Protein AF-A0A7J6QVK4-F1 (afdb_monomer_lite)

Secondary structure (DSSP, 8-state):
--STTHHHHHHHSSTT-HHHHHHHHHHHHHHHSS-HHHHIIIIITS-BGGGS-BBPHHHHHHHHHHH-TTT----HHHHHHHHHHHHTTTSHHHHHHHHHHH-TT-SSEE-HHHHHHHHHHHHHHHHTSTTTS-TT-SPPHHHHHHHHHHHHT---STT-TT--EEHHHHHHSHHHHHHHHHHHHBHHHHHHHHTHHHHHHHHHHHHHHHHHHHHHHHHHHHHHHTT--TTS--

Foldseek 3Di:
DDPVPVVVVVLCPDCPNPVNVVLLVVLLVLQAPAALVVCCVVVVQQSCRSVQTGWQSLLLQLLLCLVPVDRNGDDSVSSVVLVVLLVVQLALVSLVSSLCSLVSVVPQWHALVSQLVLLVSLQVRQQPDPPLDDPVGDDDSVVLSVVLCVLLVQDCDPVCVRSIGGSVSCSVSRNSSSLSCQLSTGPNSVSCVVCVVVVVVVVVVVVVVVVVVVVVVVVVVVCVVVPDDPPPPD

Organism: Perkinsus olseni (NCBI:txid32597)

Radius of gyration: 23.8 Å; chains: 1; bounding box: 61×60×69 Å

pLDDT: mean 79.68, std 15.77, range [30.42, 96.0]

InterPro domains:
  IPR011992 EF-hand domain pair [SSF47473] (73-151)
  IPR039865 Serine/threonine-protein phosphatase 2A regulatory subunit B'' subunit gamma [PTHR12085] (12-198)

Sequence (234 aa):
MSLRRVYVEDMTNNLFSRFRSISYYDSFFVFGTAPVDTVVANGQASLNIFNRGYMNPLFTSRLVKRYNPVQRIMDYRTFLDFCIAWENRDTPQGAKYFWRILDWRGRGWIDRDDLSELAEAILNVVDSMPGICGPNGPPPVETLVSEIYDLLVVADDESNPEGRIALPHVLKHTRAFGTVVGFLANTDAFIEYEAREEIVHEKFSAKQEKEKKDKQYQQKLAFIEVGISPRDRF

Structure (mmCIF, N/CA/C/O backbone):
data_AF-A0A7J6QVK4-F1
#
_entry.id   AF-A0A7J6QVK4-F1
#
loop_
_atom_site.group_PDB
_atom_site.id
_atom_site.type_symbol
_atom_site.label_atom_id
_atom_site.label_alt_id
_atom_site.label_comp_id
_atom_site.label_asym_id
_atom_site.label_entity_id
_atom_site.label_seq_id
_atom_site.pdbx_PDB_ins_code
_atom_site.Cartn_x
_atom_site.Cartn_y
_atom_site.Cartn_z
_atom_site.occupancy
_atom_site.B_iso_or_equiv
_atom_site.auth_seq_id
_atom_site.auth_comp_id
_atom_site.auth_asym_id
_atom_site.auth_atom_id
_atom_site.pdbx_PDB_model_num
ATOM 1 N N . MET A 1 1 ? -25.797 31.298 3.162 1.00 39.38 1 MET A N 1
ATOM 2 C CA . MET A 1 1 ? -24.376 31.157 2.763 1.00 39.38 1 MET A CA 1
ATOM 3 C C . MET A 1 1 ? -24.042 29.675 2.649 1.00 39.38 1 MET A C 1
ATOM 5 O O . MET A 1 1 ? -24.493 28.920 3.492 1.00 39.38 1 MET A O 1
ATOM 9 N N . SER A 1 2 ? -23.214 29.302 1.667 1.00 43.81 2 SER A N 1
ATOM 10 C CA . SER A 1 2 ? -22.461 28.032 1.612 1.00 43.81 2 SER A CA 1
ATOM 11 C C . SER A 1 2 ? -23.070 26.807 0.904 1.00 43.81 2 SER A C 1
ATOM 13 O O . SER A 1 2 ? -23.036 25.705 1.431 1.00 43.81 2 SER A O 1
ATOM 15 N N . LEU A 1 3 ? -23.490 26.963 -0.356 1.00 30.92 3 LEU A N 1
ATOM 16 C CA . LEU A 1 3 ? -23.370 25.874 -1.351 1.00 30.92 3 LEU A CA 1
ATOM 17 C C . LEU A 1 3 ? -22.122 26.037 -2.239 1.00 30.92 3 LEU A C 1
ATOM 19 O O . LEU A 1 3 ? -21.659 25.089 -2.855 1.00 30.92 3 LEU A O 1
ATOM 23 N N . ARG A 1 4 ? -21.522 27.236 -2.262 1.00 30.42 4 ARG A N 1
ATOM 24 C CA . ARG A 1 4 ? -20.362 27.564 -3.107 1.00 30.42 4 ARG A CA 1
ATOM 25 C C . ARG A 1 4 ? -19.006 27.159 -2.516 1.00 30.42 4 ARG A C 1
ATOM 27 O O . ARG A 1 4 ? -18.013 27.235 -3.220 1.00 30.42 4 ARG A O 1
ATOM 34 N N . ARG A 1 5 ? -18.954 26.774 -1.235 1.00 32.19 5 ARG A N 1
ATOM 35 C CA . ARG A 1 5 ? -17.703 26.409 -0.544 1.00 32.19 5 ARG A CA 1
ATOM 36 C C . ARG A 1 5 ? -17.334 24.934 -0.727 1.00 32.19 5 ARG A C 1
ATOM 38 O O . ARG A 1 5 ? -16.158 24.633 -0.811 1.00 32.19 5 ARG A O 1
ATOM 45 N N . VAL A 1 6 ? -18.333 24.062 -0.882 1.00 34.59 6 VAL A N 1
ATOM 46 C CA . VAL A 1 6 ? -18.137 22.608 -1.026 1.00 34.59 6 VAL A CA 1
ATOM 47 C C . VAL A 1 6 ? -17.556 22.244 -2.402 1.00 34.59 6 VAL A C 1
ATOM 49 O O . VAL A 1 6 ? -16.701 21.380 -2.494 1.00 34.59 6 VAL A O 1
ATOM 52 N N . TYR A 1 7 ? -17.916 22.968 -3.468 1.00 32.56 7 TYR A N 1
ATOM 53 C CA . TYR A 1 7 ? -17.416 22.678 -4.823 1.00 32.56 7 TYR A CA 1
ATOM 54 C C . TYR A 1 7 ? -15.969 23.123 -5.097 1.00 32.56 7 TYR A C 1
ATOM 56 O O . TYR A 1 7 ? -15.372 22.675 -6.072 1.00 32.56 7 TYR A O 1
ATOM 64 N N . VAL A 1 8 ? -15.403 24.033 -4.298 1.00 39.50 8 VAL A N 1
ATOM 65 C CA . VAL A 1 8 ? -14.066 24.589 -4.582 1.00 39.50 8 VAL A CA 1
ATOM 66 C C . VAL A 1 8 ? -12.953 23.678 -4.055 1.00 39.50 8 VAL A C 1
ATOM 68 O O . VAL A 1 8 ? -11.939 23.539 -4.733 1.00 39.50 8 VAL A O 1
ATOM 71 N N . GLU A 1 9 ? -13.154 23.001 -2.919 1.00 42.94 9 GLU A N 1
ATOM 72 C CA . GLU A 1 9 ? -12.182 22.031 -2.381 1.00 42.94 9 GLU A CA 1
ATOM 73 C C . GLU A 1 9 ? -12.045 20.787 -3.279 1.00 42.94 9 GLU A C 1
ATOM 75 O O . GLU A 1 9 ? -10.925 20.329 -3.528 1.00 42.94 9 GLU A O 1
ATOM 80 N N . ASP A 1 10 ? -13.149 20.308 -3.864 1.00 45.75 10 ASP A N 1
ATOM 81 C CA . ASP A 1 10 ? -13.152 19.156 -4.780 1.00 45.75 10 ASP A CA 1
ATOM 82 C C . ASP A 1 10 ? -12.443 19.440 -6.116 1.00 45.75 10 ASP A C 1
ATOM 84 O O . ASP A 1 10 ? -11.794 18.557 -6.678 1.00 45.75 10 ASP A O 1
ATOM 88 N N . MET A 1 11 ? -12.488 20.681 -6.623 1.00 41.56 11 MET A N 1
ATOM 89 C CA . MET A 1 11 ? -11.785 21.046 -7.864 1.00 41.56 11 MET A CA 1
ATOM 90 C C . MET A 1 11 ? -10.276 21.234 -7.685 1.00 41.56 11 MET A C 1
ATOM 92 O O . MET A 1 11 ? -9.546 21.223 -8.672 1.00 41.56 11 MET A O 1
ATOM 96 N N . THR A 1 12 ? -9.798 21.402 -6.451 1.00 47.47 12 THR A N 1
ATOM 97 C CA . THR A 1 12 ? -8.360 21.468 -6.146 1.00 47.47 12 THR A CA 1
ATOM 98 C C . THR A 1 12 ? -7.748 20.107 -5.817 1.00 47.47 12 THR A C 1
ATOM 100 O O . THR A 1 12 ? -6.533 19.952 -5.946 1.00 47.47 12 THR A O 1
ATOM 103 N N . ASN A 1 13 ? -8.577 19.130 -5.433 1.00 53.31 13 ASN A N 1
ATOM 104 C CA . ASN A 1 13 ? -8.156 17.804 -4.973 1.00 53.31 13 ASN A CA 1
ATOM 105 C C . ASN A 1 13 ? -8.228 16.699 -6.032 1.00 53.31 13 ASN A C 1
ATOM 107 O O . ASN A 1 13 ? -7.878 15.562 -5.730 1.00 53.31 13 ASN A O 1
ATOM 111 N N . ASN A 1 14 ? -8.635 17.018 -7.259 1.00 58.19 14 ASN A N 1
ATOM 112 C CA . ASN A 1 14 ? -8.640 16.065 -8.361 1.00 58.19 14 ASN A CA 1
ATOM 113 C C . ASN A 1 14 ? -7.298 16.059 -9.121 1.00 58.19 14 ASN A C 1
ATOM 115 O O . ASN A 1 14 ? -6.596 17.071 -9.195 1.00 58.19 14 ASN A O 1
ATOM 119 N N . LEU A 1 15 ? -6.955 14.912 -9.714 1.00 54.59 15 LEU A N 1
ATOM 120 C CA . LEU A 1 15 ? -5.755 14.691 -10.536 1.00 54.59 15 LEU A CA 1
ATOM 121 C C . LEU A 1 15 ? -5.505 15.788 -11.592 1.00 54.59 15 LEU A C 1
ATOM 123 O O . LEU A 1 15 ? -4.364 16.103 -11.922 1.00 54.59 15 LEU A O 1
ATOM 127 N N . PHE A 1 16 ? -6.583 16.379 -12.114 1.00 56.97 16 PHE A N 1
ATOM 128 C CA . PHE A 1 16 ? -6.566 17.368 -13.195 1.00 56.97 16 PHE A CA 1
ATOM 129 C C . PHE A 1 16 ? -6.500 18.825 -12.714 1.00 56.97 16 PHE A C 1
ATOM 131 O O . PHE A 1 16 ? -6.491 19.747 -13.534 1.00 56.97 16 PHE A O 1
ATOM 138 N N . SER A 1 17 ? -6.438 19.057 -11.402 1.00 65.81 17 SER A N 1
ATOM 139 C CA . SER A 1 17 ? -6.183 20.381 -10.846 1.00 65.81 17 SER A CA 1
ATOM 140 C C . SER A 1 17 ? -4.796 20.855 -11.274 1.00 65.81 17 SER A C 1
ATOM 142 O O . SER A 1 17 ? -3.795 20.157 -11.108 1.00 65.81 17 SER A O 1
ATOM 144 N N . ARG A 1 18 ? -4.727 22.084 -11.794 1.00 54.38 18 ARG A N 1
ATOM 145 C CA . ARG A 1 18 ? -3.510 22.700 -12.353 1.00 54.38 18 ARG A CA 1
ATOM 146 C C . ARG A 1 18 ? -2.323 22.708 -11.378 1.00 54.38 18 ARG A C 1
ATOM 148 O O . ARG A 1 18 ? -1.176 22.649 -11.805 1.00 54.38 18 ARG A O 1
ATOM 155 N N . PHE A 1 19 ? -2.602 22.789 -10.077 1.00 57.94 19 PHE A N 1
ATOM 156 C CA . PHE A 1 19 ? -1.582 22.732 -9.027 1.00 57.94 19 PHE A CA 1
ATOM 157 C C . PHE A 1 19 ? -1.056 21.313 -8.813 1.00 57.94 19 PHE A C 1
ATOM 159 O O . PHE A 1 19 ? 0.146 21.110 -8.680 1.00 57.94 19 PHE A O 1
ATOM 166 N N . ARG A 1 20 ? -1.951 20.326 -8.851 1.00 62.31 20 ARG A N 1
ATOM 167 C CA . ARG A 1 20 ? -1.613 18.916 -8.681 1.00 62.31 20 ARG A CA 1
ATOM 168 C C . ARG A 1 20 ? -0.815 18.396 -9.877 1.00 62.31 20 ARG A C 1
ATOM 170 O O . ARG A 1 20 ? 0.209 17.755 -9.672 1.00 62.31 20 ARG A O 1
ATOM 177 N N . SER A 1 21 ? -1.196 18.755 -11.111 1.00 64.56 21 SER A N 1
ATOM 178 C CA . SER A 1 21 ? -0.489 18.344 -12.341 1.00 64.56 21 SER A CA 1
ATOM 179 C C . SER A 1 21 ? 0.997 18.719 -12.362 1.00 64.56 21 SER A C 1
ATOM 181 O O . SER A 1 21 ? 1.797 17.968 -12.913 1.00 64.56 21 SER A O 1
ATOM 183 N N . ILE A 1 22 ? 1.371 19.850 -11.750 1.00 66.00 22 ILE A N 1
ATOM 184 C CA . ILE A 1 22 ? 2.776 20.270 -11.628 1.00 66.00 22 ILE A CA 1
ATOM 185 C C . ILE A 1 22 ? 3.507 19.370 -10.625 1.00 66.00 22 ILE A C 1
ATOM 187 O O . ILE A 1 22 ? 4.546 18.814 -10.962 1.00 66.00 22 ILE A O 1
ATOM 191 N N . SER A 1 23 ? 2.922 19.121 -9.448 1.00 66.50 23 SER A N 1
ATOM 192 C CA . SER A 1 23 ? 3.501 18.204 -8.454 1.00 66.50 23 SER A CA 1
ATOM 193 C C . SER A 1 23 ? 3.662 16.773 -8.985 1.00 66.50 23 SER A C 1
ATOM 195 O O . SER A 1 23 ? 4.673 16.132 -8.715 1.00 66.50 23 SER A O 1
ATOM 197 N N . TYR A 1 24 ? 2.706 16.281 -9.782 1.00 67.62 24 TYR A N 1
ATOM 198 C CA . TYR A 1 24 ? 2.816 14.990 -10.475 1.00 67.62 24 TYR A CA 1
ATOM 199 C C . TYR A 1 24 ? 4.018 14.958 -11.426 1.00 67.62 24 TYR A C 1
ATOM 201 O O . TYR A 1 24 ? 4.745 13.967 -11.475 1.00 67.62 24 TYR A O 1
ATOM 209 N N . TYR A 1 25 ? 4.236 16.035 -12.181 1.00 68.62 25 TYR A N 1
ATOM 210 C CA . TYR A 1 25 ? 5.336 16.121 -13.136 1.00 68.62 25 TYR A CA 1
ATOM 211 C C . TYR A 1 25 ? 6.708 16.191 -12.446 1.00 68.62 25 TYR A C 1
ATOM 213 O O . TYR A 1 25 ? 7.638 15.505 -12.870 1.00 68.62 25 TYR A O 1
ATOM 221 N N . ASP A 1 26 ? 6.815 16.936 -11.342 1.00 69.12 26 ASP A N 1
ATOM 222 C CA . ASP A 1 26 ? 8.042 17.002 -10.539 1.00 69.12 26 ASP A CA 1
ATOM 223 C C . ASP A 1 26 ? 8.384 15.636 -9.923 1.00 69.12 26 ASP A C 1
ATOM 225 O O . ASP A 1 26 ? 9.529 15.186 -10.003 1.00 69.12 26 ASP A O 1
ATOM 229 N N . SER A 1 27 ? 7.386 14.920 -9.384 1.00 68.81 27 SER A N 1
ATOM 230 C CA . SER A 1 27 ? 7.576 13.550 -8.890 1.00 68.81 27 SER A CA 1
ATOM 231 C C . SER A 1 27 ? 8.006 12.590 -10.007 1.00 68.81 27 SER A C 1
ATOM 233 O O . SER A 1 27 ? 8.882 11.756 -9.784 1.00 68.81 27 SER A O 1
ATOM 235 N N . PHE A 1 28 ? 7.442 12.712 -11.216 1.00 69.50 28 PHE A N 1
ATOM 236 C CA . PHE A 1 28 ? 7.793 11.855 -12.353 1.00 69.50 28 PHE A CA 1
ATOM 237 C C . PHE A 1 28 ? 9.271 11.959 -12.751 1.00 69.50 28 PHE A C 1
ATOM 239 O O . PHE A 1 28 ? 9.877 10.943 -13.091 1.00 69.50 28 PHE A O 1
ATOM 246 N N . PHE A 1 29 ? 9.872 13.151 -12.696 1.00 66.50 29 PHE A N 1
ATOM 247 C CA . PHE A 1 29 ? 11.260 13.342 -13.130 1.00 66.50 29 PHE A CA 1
ATOM 248 C C . PHE A 1 29 ? 12.253 12.467 -12.345 1.00 66.50 29 PHE A C 1
ATOM 250 O O . PHE A 1 29 ? 13.259 12.017 -12.897 1.00 66.50 29 PHE A O 1
ATOM 257 N N . VAL A 1 30 ? 11.938 12.141 -11.089 1.00 66.25 30 VAL A N 1
ATOM 258 C CA . VAL A 1 30 ? 12.749 11.226 -10.273 1.00 66.25 30 VAL A CA 1
ATOM 259 C C . VAL A 1 30 ? 12.650 9.777 -10.776 1.00 66.25 30 VAL A C 1
ATOM 261 O O . VAL A 1 30 ? 13.643 9.056 -10.779 1.00 66.25 30 VAL A O 1
ATOM 264 N N . PHE A 1 31 ? 11.483 9.353 -11.272 1.00 63.94 31 PHE A N 1
ATOM 265 C CA . PHE A 1 31 ? 11.257 7.992 -11.781 1.00 63.94 31 PHE A CA 1
ATOM 266 C C . PHE A 1 31 ? 11.641 7.778 -13.247 1.00 63.94 31 PHE A C 1
ATOM 268 O O . PHE A 1 31 ? 11.891 6.643 -13.655 1.00 63.94 31 PHE A O 1
ATOM 275 N N . GLY A 1 32 ? 11.617 8.843 -14.049 1.00 64.38 32 GLY A N 1
ATOM 276 C CA . GLY A 1 32 ? 11.812 8.782 -15.498 1.00 64.38 32 GLY A CA 1
ATOM 277 C C . GLY A 1 32 ? 13.269 8.884 -15.954 1.00 64.38 32 GLY A C 1
ATOM 278 O O . GLY A 1 32 ? 13.540 8.723 -17.142 1.00 64.38 32 GLY A O 1
ATOM 279 N N . THR A 1 33 ? 14.207 9.172 -15.046 1.00 71.12 33 THR A N 1
ATOM 280 C CA . THR A 1 33 ? 15.600 9.520 -15.394 1.00 71.12 33 THR A CA 1
ATOM 281 C C . THR A 1 33 ? 16.626 8.436 -15.068 1.00 71.12 33 THR A C 1
ATOM 283 O O . THR A 1 33 ? 17.712 8.444 -15.647 1.00 71.12 33 THR A O 1
ATOM 286 N N . ALA A 1 34 ? 16.297 7.481 -14.194 1.00 71.94 34 ALA A N 1
ATOM 287 C CA . ALA A 1 34 ? 17.182 6.382 -13.820 1.00 71.94 34 ALA A CA 1
ATOM 288 C C . ALA A 1 34 ? 16.395 5.097 -13.507 1.00 71.94 34 ALA A C 1
ATOM 290 O O . ALA A 1 34 ? 15.221 5.174 -13.135 1.00 71.94 34 ALA A O 1
ATOM 291 N N . PRO A 1 35 ? 17.019 3.909 -13.634 1.00 79.06 35 PRO A N 1
ATOM 292 C CA . PRO A 1 35 ? 16.405 2.659 -13.204 1.00 79.06 35 PRO A CA 1
ATOM 293 C C . PRO A 1 35 ? 15.985 2.717 -11.732 1.00 79.06 35 PRO A C 1
ATOM 295 O O . PRO A 1 35 ? 16.755 3.168 -10.884 1.00 79.06 35 PRO A O 1
ATOM 298 N N . VAL A 1 36 ? 14.792 2.211 -11.421 1.00 75.50 36 VAL A N 1
ATOM 299 C CA . VAL A 1 36 ? 14.188 2.256 -10.082 1.00 75.50 36 VAL A CA 1
ATOM 300 C C . VAL A 1 36 ? 15.100 1.666 -9.013 1.00 75.50 36 VAL A C 1
ATOM 302 O O . VAL A 1 36 ? 15.178 2.208 -7.922 1.00 75.50 36 VAL A O 1
ATOM 305 N N . ASP A 1 37 ? 15.843 0.604 -9.328 1.00 75.62 37 ASP A N 1
ATOM 306 C CA . ASP A 1 37 ? 16.736 -0.037 -8.361 1.00 75.62 37 ASP A CA 1
ATOM 307 C C . ASP A 1 37 ? 17.928 0.866 -8.025 1.00 75.62 37 ASP A C 1
ATOM 309 O O . ASP A 1 37 ? 18.392 0.871 -6.891 1.00 75.62 37 ASP A O 1
ATOM 313 N N . THR A 1 38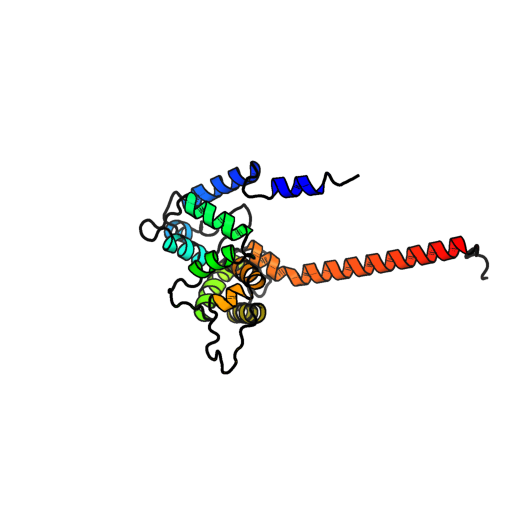 ? 18.385 1.680 -8.981 1.00 72.94 38 THR A N 1
ATOM 314 C CA . THR A 1 38 ? 19.416 2.703 -8.761 1.00 72.94 38 THR A CA 1
ATOM 315 C C . THR A 1 38 ? 18.867 3.853 -7.921 1.00 72.94 38 THR A C 1
ATOM 317 O O . THR A 1 38 ? 19.533 4.309 -6.997 1.00 72.94 38 THR A O 1
ATOM 320 N N . VAL A 1 39 ? 17.639 4.301 -8.202 1.00 69.94 39 VAL A N 1
ATOM 321 C CA . VAL A 1 39 ? 16.952 5.337 -7.407 1.00 69.94 39 VAL A CA 1
ATOM 322 C C . VAL A 1 39 ? 16.764 4.861 -5.962 1.00 69.94 39 VAL A C 1
ATOM 324 O O . VAL A 1 39 ? 17.064 5.592 -5.019 1.00 69.94 39 VAL A O 1
ATOM 327 N N . VAL A 1 40 ? 16.348 3.605 -5.785 1.00 68.38 40 VAL A N 1
ATOM 328 C CA . VAL A 1 40 ? 16.185 2.970 -4.476 1.00 68.38 40 VAL A CA 1
ATOM 329 C C . VAL A 1 40 ? 17.532 2.813 -3.759 1.00 68.38 40 VAL A C 1
ATOM 331 O O . VAL A 1 40 ? 17.663 3.212 -2.605 1.00 68.38 40 VAL A O 1
ATOM 334 N N . ALA A 1 41 ? 18.562 2.298 -4.432 1.00 69.06 41 ALA A N 1
ATOM 335 C CA . ALA A 1 41 ? 19.883 2.092 -3.833 1.00 69.06 41 ALA A CA 1
ATOM 336 C C . ALA A 1 41 ? 20.569 3.401 -3.401 1.00 69.06 41 ALA A C 1
ATOM 338 O O . ALA A 1 41 ? 21.295 3.416 -2.411 1.00 69.06 41 ALA A O 1
ATOM 339 N N . ASN A 1 42 ? 20.311 4.509 -4.098 1.00 63.78 42 ASN A N 1
ATOM 340 C CA . ASN A 1 42 ? 20.902 5.813 -3.787 1.00 63.78 42 ASN A CA 1
ATOM 341 C C . ASN A 1 42 ? 20.234 6.530 -2.597 1.00 63.78 42 ASN A C 1
ATOM 343 O O . ASN A 1 42 ? 20.490 7.714 -2.382 1.00 63.78 42 ASN A O 1
ATOM 347 N N . GLY A 1 43 ? 19.333 5.871 -1.858 1.00 56.06 43 GLY A N 1
ATOM 348 C CA . GLY A 1 43 ? 18.589 6.495 -0.757 1.00 56.06 43 GLY A CA 1
ATOM 349 C C . GLY A 1 43 ? 17.563 7.538 -1.215 1.00 56.06 43 GLY A C 1
ATOM 350 O O . GLY A 1 43 ? 16.828 8.074 -0.395 1.00 56.06 43 GLY A O 1
ATOM 351 N N . GLN A 1 44 ? 17.445 7.770 -2.527 1.00 53.31 44 GLN A N 1
ATOM 352 C CA . GLN A 1 44 ? 16.332 8.501 -3.137 1.00 53.31 44 GLN A CA 1
ATOM 353 C C . GLN A 1 44 ? 15.049 7.656 -3.165 1.00 53.31 44 GLN A C 1
ATOM 355 O O . GLN A 1 44 ? 14.014 8.149 -3.593 1.00 53.31 44 GLN A O 1
ATOM 360 N N . ALA A 1 45 ? 15.121 6.403 -2.688 1.00 44.59 45 ALA A N 1
ATOM 361 C CA . ALA A 1 45 ? 14.029 5.448 -2.476 1.00 44.59 45 ALA A CA 1
ATOM 362 C C . ALA A 1 45 ? 12.851 6.015 -1.694 1.00 44.59 45 ALA A C 1
ATOM 364 O O . ALA A 1 45 ? 11.718 5.559 -1.830 1.00 44.59 45 ALA A O 1
ATOM 365 N N . SER A 1 46 ? 13.143 7.021 -0.882 1.00 50.16 46 SER A N 1
ATOM 366 C CA . SER A 1 46 ? 12.183 7.850 -0.207 1.00 50.16 46 SER A CA 1
ATOM 367 C C . SER A 1 46 ? 11.598 8.817 -1.260 1.00 50.16 46 SER A C 1
ATOM 369 O O . SER A 1 46 ? 11.797 10.031 -1.290 1.00 50.16 46 SER A O 1
ATOM 371 N N . LEU A 1 47 ? 10.883 8.232 -2.220 1.00 55.38 47 LEU A N 1
ATOM 372 C CA . LEU A 1 47 ? 10.235 8.958 -3.296 1.00 55.38 47 LEU A CA 1
ATOM 373 C C . LEU A 1 47 ? 9.036 9.649 -2.689 1.00 55.38 47 LEU A C 1
ATOM 375 O O . LEU A 1 47 ? 8.021 9.009 -2.413 1.00 55.38 47 LEU A O 1
ATOM 379 N N . ASN A 1 48 ? 9.196 10.945 -2.450 1.00 62.16 48 ASN A N 1
ATOM 380 C CA . ASN A 1 48 ? 8.138 11.795 -1.954 1.00 62.16 48 ASN A CA 1
ATOM 381 C C . ASN A 1 48 ? 7.103 12.044 -3.058 1.00 62.16 48 ASN A C 1
ATOM 383 O O . ASN A 1 48 ? 7.028 13.124 -3.653 1.00 62.16 48 ASN A O 1
ATOM 387 N N . ILE A 1 49 ? 6.359 10.993 -3.411 1.00 59.88 49 ILE A N 1
ATOM 388 C CA . ILE A 1 49 ? 5.304 11.095 -4.406 1.00 59.88 49 ILE A CA 1
ATOM 389 C C . ILE A 1 49 ? 4.201 11.966 -3.796 1.00 59.88 49 ILE A C 1
ATOM 391 O O . ILE A 1 49 ? 3.702 11.693 -2.707 1.00 59.88 49 ILE A O 1
ATOM 395 N N . PHE A 1 50 ? 3.822 13.029 -4.507 1.00 58.75 50 PHE A N 1
ATOM 396 C CA . PHE A 1 50 ? 2.779 13.985 -4.097 1.00 58.75 50 PHE A CA 1
ATOM 397 C C . PHE A 1 50 ? 3.129 14.890 -2.913 1.00 58.75 50 PHE A C 1
ATOM 399 O O . PHE A 1 50 ? 2.222 15.518 -2.366 1.00 58.75 50 PHE A O 1
ATOM 406 N N . ASN A 1 51 ? 4.402 14.987 -2.518 1.00 57.94 51 ASN A N 1
ATOM 407 C CA . ASN A 1 51 ? 4.781 15.658 -1.272 1.00 57.94 51 ASN A CA 1
ATOM 408 C C . ASN A 1 51 ? 4.084 15.037 -0.030 1.00 57.94 51 ASN A C 1
ATOM 410 O O . ASN A 1 51 ? 3.764 15.754 0.918 1.00 57.94 51 ASN A O 1
ATOM 414 N N . ARG A 1 52 ? 3.776 13.731 -0.091 1.00 63.25 52 ARG A N 1
ATOM 415 C CA . ARG A 1 52 ? 3.060 12.943 0.922 1.00 63.25 52 ARG A CA 1
ATOM 416 C C . ARG A 1 52 ? 3.866 11.720 1.349 1.00 63.25 52 ARG A C 1
ATOM 418 O O . ARG A 1 52 ? 3.494 10.580 1.058 1.00 63.25 52 ARG A O 1
ATOM 425 N N . GLY A 1 53 ? 4.988 11.969 2.007 1.00 72.31 53 GLY A N 1
ATOM 426 C CA . GLY A 1 53 ? 5.801 10.916 2.590 1.00 72.31 53 GLY A CA 1
ATOM 427 C C . GLY A 1 53 ? 6.471 10.027 1.556 1.00 72.31 53 GLY A C 1
ATOM 428 O O . GLY A 1 53 ? 6.406 10.227 0.348 1.00 72.31 53 GLY A O 1
ATOM 429 N N . TYR A 1 54 ? 7.157 9.020 2.054 1.00 82.56 54 TYR A N 1
ATOM 430 C CA . TYR A 1 54 ? 8.085 8.222 1.288 1.00 82.56 54 TYR A CA 1
ATOM 431 C C . TYR A 1 54 ? 7.448 6.903 0.859 1.00 82.56 54 TYR A C 1
ATOM 433 O O . TYR A 1 54 ? 6.716 6.266 1.617 1.00 82.56 54 TYR A O 1
ATOM 441 N N . MET A 1 55 ? 7.695 6.492 -0.382 1.00 85.38 55 MET A N 1
ATOM 442 C CA . MET A 1 55 ? 7.190 5.211 -0.871 1.00 85.38 55 MET A CA 1
ATOM 443 C C . MET A 1 55 ? 8.017 4.038 -0.359 1.00 85.38 55 MET A C 1
ATOM 445 O O . MET A 1 55 ? 9.233 4.125 -0.205 1.00 85.38 55 MET A O 1
ATOM 449 N N . ASN A 1 56 ? 7.354 2.898 -0.188 1.00 89.62 56 ASN A N 1
ATOM 450 C CA . ASN A 1 56 ? 8.015 1.636 0.083 1.00 89.62 56 ASN A CA 1
ATOM 451 C C . ASN A 1 56 ? 8.926 1.266 -1.111 1.00 89.62 56 ASN A C 1
ATOM 453 O O . ASN A 1 56 ? 8.439 1.141 -2.248 1.00 89.62 56 ASN A O 1
ATOM 457 N N . PRO A 1 57 ? 10.236 1.068 -0.886 1.00 86.81 57 PRO A N 1
ATOM 458 C CA . PRO A 1 57 ? 11.192 0.779 -1.950 1.00 86.81 57 PRO A CA 1
ATOM 459 C C . PRO A 1 57 ? 10.886 -0.534 -2.674 1.00 86.81 57 PRO A C 1
ATOM 461 O O . PRO A 1 57 ? 10.960 -0.603 -3.904 1.00 86.81 57 PRO A O 1
ATOM 464 N N . LEU A 1 58 ? 10.481 -1.567 -1.931 1.00 90.12 58 LEU A N 1
ATOM 465 C CA . LEU A 1 58 ? 10.149 -2.872 -2.491 1.00 90.12 58 LEU A CA 1
ATOM 466 C C . LEU A 1 58 ? 8.870 -2.802 -3.329 1.00 90.12 58 LEU A C 1
ATOM 468 O O . LEU A 1 58 ? 8.823 -3.334 -4.440 1.00 90.12 58 LEU A O 1
ATOM 472 N N . PHE A 1 59 ? 7.854 -2.089 -2.838 1.00 91.38 59 PHE A N 1
ATOM 473 C CA . PHE A 1 59 ? 6.624 -1.841 -3.591 1.00 91.38 59 PHE A CA 1
ATOM 474 C C . PHE A 1 59 ? 6.914 -1.123 -4.915 1.00 91.38 59 PHE A C 1
ATOM 476 O O . PHE A 1 59 ? 6.424 -1.519 -5.974 1.00 91.38 59 PHE A O 1
ATOM 483 N N . THR A 1 60 ? 7.755 -0.091 -4.863 1.00 87.62 60 THR A N 1
ATOM 484 C CA . THR A 1 60 ? 8.126 0.719 -6.025 1.00 87.62 60 THR A CA 1
ATOM 485 C C . THR A 1 60 ? 8.903 -0.099 -7.058 1.00 87.62 60 THR A C 1
ATOM 487 O O . THR A 1 60 ? 8.587 -0.048 -8.250 1.00 87.62 60 THR A O 1
ATOM 490 N N . SER A 1 61 ? 9.870 -0.911 -6.615 1.00 87.69 61 SER A N 1
ATOM 491 C CA . SER A 1 61 ? 10.606 -1.820 -7.503 1.00 87.69 61 SER A CA 1
ATOM 492 C C . SER A 1 61 ? 9.660 -2.826 -8.176 1.00 87.69 61 SER A C 1
ATOM 494 O O . SER A 1 61 ? 9.705 -2.997 -9.398 1.00 87.69 61 SER A O 1
ATOM 496 N N . ARG A 1 62 ? 8.714 -3.418 -7.425 1.00 90.88 62 ARG A N 1
ATOM 497 C CA . ARG A 1 62 ? 7.688 -4.328 -7.972 1.00 90.88 62 ARG A CA 1
ATOM 498 C C . ARG A 1 62 ? 6.784 -3.633 -9.000 1.00 90.88 62 ARG A C 1
ATOM 500 O O . ARG A 1 62 ? 6.550 -4.196 -10.071 1.00 90.88 62 ARG A O 1
ATOM 507 N N . LEU A 1 63 ? 6.330 -2.409 -8.721 1.00 90.12 63 LEU A N 1
ATOM 508 C CA . LEU A 1 63 ? 5.523 -1.593 -9.636 1.00 90.12 63 LEU A CA 1
ATOM 509 C C . LEU A 1 63 ? 6.246 -1.366 -10.971 1.00 90.12 63 LEU A C 1
ATOM 511 O O . LEU A 1 63 ? 5.707 -1.680 -12.032 1.00 90.12 63 LEU A O 1
ATOM 515 N N . VAL A 1 64 ? 7.478 -0.856 -10.932 1.00 87.06 64 VAL A N 1
ATOM 516 C CA . VAL A 1 64 ? 8.219 -0.522 -12.155 1.00 87.06 64 VAL A CA 1
ATOM 517 C C . VAL A 1 64 ? 8.613 -1.779 -12.924 1.00 87.06 64 VAL A C 1
ATOM 519 O O . VAL A 1 64 ? 8.444 -1.828 -14.140 1.00 87.06 64 VAL A O 1
ATOM 522 N N . LYS A 1 65 ? 9.054 -2.838 -12.235 1.00 89.00 65 LYS A N 1
ATOM 523 C CA . LYS A 1 65 ? 9.386 -4.122 -12.869 1.00 89.00 65 LYS A CA 1
ATOM 524 C C . LYS A 1 65 ? 8.186 -4.742 -13.587 1.00 89.00 65 LYS A C 1
ATOM 526 O O . LYS A 1 65 ? 8.366 -5.403 -14.607 1.00 89.00 65 LYS A O 1
ATOM 531 N N . ARG A 1 66 ? 6.967 -4.539 -13.080 1.00 89.38 66 ARG A N 1
ATOM 532 C CA . ARG A 1 66 ? 5.742 -5.069 -13.694 1.00 89.38 66 ARG A CA 1
ATOM 533 C C . ARG A 1 66 ? 5.436 -4.421 -15.043 1.00 89.38 66 ARG A C 1
ATOM 535 O O . ARG A 1 66 ? 5.041 -5.133 -15.963 1.00 89.38 66 ARG A O 1
ATOM 542 N N . TYR A 1 67 ? 5.598 -3.104 -15.149 1.00 87.88 67 TYR A N 1
ATOM 543 C CA . TYR A 1 67 ? 5.209 -2.339 -16.340 1.00 87.88 67 TYR A CA 1
ATOM 544 C C . TYR A 1 67 ? 6.369 -2.080 -17.307 1.00 87.88 67 TYR A C 1
ATOM 546 O O . TYR A 1 67 ? 6.153 -2.031 -18.515 1.00 87.88 67 TYR A O 1
ATOM 554 N N . ASN A 1 68 ? 7.604 -1.997 -16.806 1.00 87.50 68 ASN A N 1
ATOM 555 C CA . ASN A 1 68 ? 8.814 -1.848 -17.611 1.00 87.50 68 ASN A CA 1
ATOM 556 C C . ASN A 1 68 ? 9.931 -2.803 -17.131 1.00 87.50 68 ASN A C 1
ATOM 558 O O . ASN A 1 68 ? 10.919 -2.367 -16.532 1.00 87.50 68 ASN A O 1
ATOM 562 N N . PRO A 1 69 ? 9.807 -4.121 -17.388 1.00 86.12 69 PRO A N 1
ATOM 563 C CA . PRO A 1 69 ? 10.735 -5.131 -16.866 1.00 86.12 69 PRO A CA 1
ATOM 564 C C . PRO A 1 69 ? 12.168 -5.006 -17.400 1.00 86.12 69 PRO A C 1
ATOM 566 O O . PRO A 1 69 ? 13.100 -5.477 -16.746 1.00 86.12 69 PRO A O 1
ATOM 569 N N . VAL A 1 70 ? 12.345 -4.400 -18.581 1.00 85.00 70 VAL A N 1
ATOM 570 C CA . VAL A 1 70 ? 13.642 -4.307 -19.267 1.00 85.00 70 VAL A CA 1
ATOM 571 C C . VAL A 1 70 ? 14.425 -3.092 -18.792 1.00 85.00 70 VAL A C 1
ATOM 573 O O . VAL A 1 70 ? 15.523 -3.241 -18.265 1.00 85.00 70 VAL A O 1
ATOM 576 N N . GLN A 1 71 ? 13.873 -1.888 -18.967 1.00 83.00 71 GLN A N 1
ATOM 577 C CA . GLN A 1 71 ? 14.600 -0.659 -18.639 1.00 83.00 71 GLN A CA 1
ATOM 578 C C . GLN A 1 71 ? 14.525 -0.333 -17.148 1.00 83.00 71 GLN A C 1
ATOM 580 O O . GLN A 1 71 ? 15.382 0.381 -16.641 1.00 83.00 71 GLN A O 1
ATOM 585 N N . ARG A 1 72 ? 13.508 -0.858 -16.447 1.00 84.12 72 ARG A N 1
ATOM 586 C CA . ARG A 1 72 ? 13.219 -0.560 -15.039 1.00 84.12 72 ARG A CA 1
ATOM 587 C C . ARG A 1 72 ? 13.089 0.939 -14.754 1.00 84.12 72 ARG A C 1
ATOM 589 O O . ARG A 1 72 ? 13.371 1.377 -13.648 1.00 84.12 72 ARG A O 1
ATOM 596 N N . ILE A 1 73 ? 12.652 1.713 -15.743 1.00 83.25 73 ILE A N 1
ATOM 597 C CA . ILE A 1 73 ? 12.357 3.147 -15.646 1.00 83.25 73 ILE A CA 1
ATOM 598 C C . ILE A 1 73 ? 10.840 3.304 -15.745 1.00 83.25 73 ILE A C 1
ATOM 600 O O . ILE A 1 73 ? 10.203 2.604 -16.538 1.00 83.25 73 ILE A O 1
ATOM 604 N N . MET A 1 74 ? 10.244 4.199 -14.961 1.00 82.31 74 MET A N 1
ATOM 605 C CA . MET A 1 74 ? 8.813 4.472 -15.090 1.00 82.31 74 MET A CA 1
ATOM 606 C C . MET A 1 74 ? 8.588 5.438 -16.253 1.00 82.31 74 MET A C 1
ATOM 608 O O . MET A 1 74 ? 9.176 6.516 -16.281 1.00 82.31 74 MET A O 1
ATOM 612 N N . ASP A 1 75 ? 7.738 5.079 -17.211 1.00 84.12 75 ASP A N 1
ATOM 613 C CA . ASP A 1 75 ? 7.256 6.014 -18.225 1.00 84.12 75 ASP A CA 1
ATOM 614 C C . ASP A 1 75 ? 6.091 6.852 -17.677 1.00 84.12 75 ASP A C 1
ATOM 616 O O . ASP A 1 75 ? 5.381 6.452 -16.751 1.00 84.12 75 ASP A O 1
ATOM 620 N N . TYR A 1 76 ? 5.886 8.038 -18.254 1.00 82.44 76 TYR A N 1
ATOM 621 C CA . TYR A 1 76 ? 4.910 9.001 -17.733 1.00 82.44 76 TYR A CA 1
ATOM 622 C C . TYR A 1 76 ? 3.483 8.448 -17.731 1.00 82.44 76 TYR A C 1
ATOM 624 O O . TYR A 1 76 ? 2.707 8.726 -16.820 1.00 82.44 76 TYR A O 1
ATOM 632 N N . ARG A 1 77 ? 3.140 7.612 -18.716 1.00 86.06 77 ARG A N 1
ATOM 633 C CA . ARG A 1 77 ? 1.826 6.975 -18.776 1.00 86.06 77 ARG A CA 1
ATOM 634 C C . ARG A 1 77 ? 1.618 6.006 -17.612 1.00 86.06 77 ARG A C 1
ATOM 636 O O . ARG A 1 77 ? 0.608 6.125 -16.929 1.00 86.06 77 ARG A O 1
ATOM 643 N N . THR A 1 78 ? 2.569 5.109 -17.348 1.00 85.69 78 THR A N 1
ATOM 644 C CA . THR A 1 78 ? 2.500 4.202 -16.188 1.00 85.69 78 THR A CA 1
ATOM 645 C C . THR A 1 78 ? 2.444 4.972 -14.873 1.00 85.69 78 THR A C 1
ATOM 647 O O . THR A 1 78 ? 1.703 4.595 -13.967 1.00 85.69 78 THR A O 1
ATOM 650 N N . PHE A 1 79 ? 3.185 6.077 -14.767 1.00 84.50 79 PHE A N 1
ATOM 651 C CA . PHE A 1 79 ? 3.113 6.950 -13.599 1.00 84.50 79 PHE A CA 1
ATOM 652 C C . PHE A 1 79 ? 1.705 7.536 -13.407 1.00 84.50 79 PHE A C 1
ATOM 654 O O . PHE A 1 79 ? 1.167 7.489 -12.302 1.00 84.50 79 PHE A O 1
ATOM 661 N N . LEU A 1 80 ? 1.068 8.034 -14.470 1.00 86.12 80 LEU A N 1
ATOM 662 C CA . LEU A 1 80 ? -0.309 8.532 -14.399 1.00 86.12 80 LEU A CA 1
ATOM 663 C C . LEU A 1 80 ? -1.316 7.428 -14.055 1.00 86.12 80 LEU A C 1
ATOM 665 O O . LEU A 1 80 ? -2.187 7.653 -13.216 1.00 86.12 80 LEU A O 1
ATOM 669 N N . ASP A 1 81 ? -1.177 6.239 -14.646 1.00 89.25 81 ASP A N 1
ATOM 670 C CA . ASP A 1 81 ? -2.025 5.083 -14.331 1.00 89.25 81 ASP A CA 1
ATOM 671 C C . ASP A 1 81 ? -1.899 4.700 -12.844 1.00 89.25 81 ASP A C 1
ATOM 673 O O . ASP A 1 81 ? -2.907 4.445 -12.180 1.00 89.25 81 ASP A O 1
ATOM 677 N N . PHE A 1 82 ? -0.682 4.748 -12.287 1.00 89.38 82 PHE A N 1
ATOM 678 C CA . PHE A 1 82 ? -0.449 4.589 -10.850 1.00 89.38 82 PHE A CA 1
ATOM 679 C C . PHE A 1 82 ? -1.150 5.676 -10.030 1.00 89.38 82 PHE A C 1
ATOM 681 O O . PHE A 1 82 ? -1.825 5.350 -9.058 1.00 89.38 82 PHE A O 1
ATOM 688 N N . CYS A 1 83 ? -1.033 6.948 -10.416 1.00 86.44 83 CYS A N 1
ATOM 689 C CA . CYS A 1 83 ? -1.655 8.060 -9.693 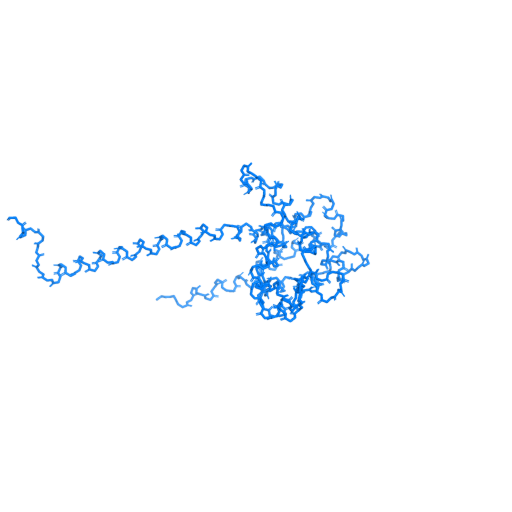1.00 86.44 83 CYS A CA 1
ATOM 690 C C . CYS A 1 83 ? -3.182 7.930 -9.647 1.00 86.44 83 CYS A C 1
ATOM 692 O O . CYS A 1 83 ? -3.787 8.081 -8.586 1.00 86.44 83 CYS A O 1
ATOM 694 N N . ILE A 1 84 ? -3.800 7.586 -10.781 1.00 87.81 84 ILE A N 1
ATOM 695 C CA . ILE A 1 84 ? -5.244 7.339 -10.876 1.00 87.81 84 ILE A CA 1
ATOM 696 C C . ILE A 1 84 ? -5.639 6.163 -9.983 1.00 87.81 84 ILE A C 1
ATOM 698 O O . ILE A 1 84 ? -6.618 6.251 -9.239 1.00 87.81 84 ILE A O 1
ATOM 702 N N . ALA A 1 85 ? -4.885 5.062 -10.040 1.00 91.94 85 ALA A N 1
ATOM 703 C CA . ALA A 1 85 ? -5.149 3.901 -9.202 1.00 91.94 85 ALA A CA 1
ATOM 704 C C . ALA A 1 85 ? -5.010 4.237 -7.712 1.00 91.94 85 ALA A C 1
ATOM 706 O O . ALA A 1 85 ? -5.845 3.804 -6.925 1.00 91.94 85 ALA A O 1
ATOM 707 N N . TRP A 1 86 ? -4.006 5.032 -7.334 1.00 89.81 86 TRP A N 1
ATOM 708 C CA . TRP A 1 86 ? -3.733 5.442 -5.955 1.00 89.81 86 TRP A CA 1
ATOM 709 C C . TRP A 1 86 ? -4.864 6.271 -5.353 1.00 89.81 86 TRP A C 1
ATOM 711 O O . TRP A 1 86 ? -5.303 5.987 -4.239 1.00 89.81 86 TRP A O 1
ATOM 721 N N . GLU A 1 87 ? -5.385 7.245 -6.102 1.00 86.81 87 GLU A N 1
ATOM 722 C CA . GLU A 1 87 ? -6.541 8.045 -5.676 1.00 86.81 87 GLU A CA 1
ATOM 723 C C . GLU A 1 87 ? -7.817 7.210 -5.532 1.00 86.81 87 GLU A C 1
ATOM 725 O O . GLU A 1 87 ? -8.654 7.516 -4.691 1.00 86.81 87 GLU A O 1
ATOM 730 N N . ASN A 1 88 ? -7.946 6.139 -6.321 1.00 90.25 88 ASN A N 1
ATOM 731 C CA . ASN A 1 88 ? -9.126 5.274 -6.365 1.00 90.25 88 ASN A CA 1
ATOM 732 C C . ASN A 1 88 ? -8.838 3.875 -5.795 1.00 90.25 88 ASN A C 1
ATOM 734 O O . ASN A 1 88 ? -9.424 2.882 -6.240 1.00 90.25 88 ASN A O 1
ATOM 738 N N . ARG A 1 89 ? -7.905 3.762 -4.841 1.00 92.38 89 ARG A N 1
ATOM 739 C CA . ARG A 1 89 ? -7.432 2.472 -4.298 1.00 92.38 89 ARG A CA 1
ATOM 740 C C . ARG A 1 89 ? -8.510 1.679 -3.557 1.00 92.38 89 ARG A C 1
ATOM 742 O O . ARG A 1 89 ? -8.396 0.466 -3.421 1.00 92.38 89 ARG A O 1
ATOM 749 N N . ASP A 1 90 ? -9.556 2.363 -3.108 1.00 92.00 90 ASP A N 1
ATOM 750 C CA . ASP A 1 90 ? -10.748 1.821 -2.457 1.00 92.00 90 ASP A CA 1
ATOM 751 C C . ASP A 1 90 ? -11.843 1.376 -3.447 1.00 92.00 90 ASP A C 1
ATOM 753 O O . ASP A 1 90 ? -12.875 0.847 -3.029 1.00 92.00 90 ASP A O 1
ATOM 757 N N . THR A 1 91 ? -11.616 1.541 -4.755 1.00 94.19 91 THR A N 1
ATOM 758 C CA . THR A 1 91 ? -12.500 1.053 -5.824 1.00 94.19 91 THR A CA 1
ATOM 759 C C . THR A 1 91 ? -12.043 -0.309 -6.362 1.00 94.19 91 THR A C 1
ATOM 761 O O . THR A 1 91 ? -10.847 -0.618 -6.335 1.00 94.19 91 THR A O 1
ATOM 764 N N . PRO A 1 92 ? -12.947 -1.143 -6.918 1.00 95.56 92 PRO A N 1
ATOM 765 C CA . PRO A 1 92 ? -12.572 -2.441 -7.486 1.00 95.56 92 PRO A CA 1
ATOM 766 C C . PRO A 1 92 ? -11.499 -2.350 -8.580 1.00 95.56 92 PRO A C 1
ATOM 768 O O . PRO A 1 92 ? -10.709 -3.274 -8.763 1.00 95.56 92 PRO A O 1
ATOM 771 N N . GLN A 1 93 ? -11.470 -1.251 -9.334 1.00 94.69 93 GLN A N 1
ATOM 772 C CA . GLN A 1 93 ? -10.494 -0.988 -10.388 1.00 94.69 93 GLN A CA 1
ATOM 773 C C . GLN A 1 93 ? -9.109 -0.708 -9.796 1.00 94.69 93 GLN A C 1
ATOM 775 O O . GLN A 1 93 ? -8.138 -1.338 -10.220 1.00 94.69 93 GLN A O 1
ATOM 780 N N . GLY A 1 94 ? -9.029 0.168 -8.787 1.00 94.19 94 GLY A N 1
ATOM 781 C CA . GLY A 1 94 ? -7.788 0.434 -8.057 1.00 94.19 94 GLY A CA 1
ATOM 782 C C . GLY A 1 94 ? -7.271 -0.816 -7.346 1.00 94.19 94 GLY A C 1
ATOM 783 O O . GLY A 1 94 ? -6.107 -1.179 -7.500 1.00 94.19 94 GLY A O 1
ATOM 784 N N . ALA A 1 95 ? -8.147 -1.569 -6.678 1.00 94.81 95 ALA A N 1
ATOM 785 C CA . ALA A 1 95 ? -7.765 -2.824 -6.035 1.00 94.81 95 ALA A CA 1
ATOM 786 C C . ALA A 1 95 ? -7.212 -3.855 -7.032 1.00 94.81 95 ALA A C 1
ATOM 788 O O . ALA A 1 95 ? -6.198 -4.488 -6.751 1.00 94.81 95 ALA A O 1
ATOM 789 N N . LYS A 1 96 ? -7.795 -3.990 -8.235 1.00 96.00 96 LYS A N 1
ATOM 790 C CA . LYS A 1 96 ? -7.234 -4.849 -9.301 1.00 96.00 96 LYS A CA 1
ATOM 791 C C . LYS A 1 96 ? -5.860 -4.385 -9.766 1.00 96.00 96 LYS A C 1
ATOM 793 O O . LYS A 1 96 ? -5.023 -5.223 -10.102 1.00 96.00 96 LYS A O 1
ATOM 798 N N . TYR A 1 97 ? -5.645 -3.075 -9.837 1.00 95.56 97 TYR A N 1
ATOM 799 C CA . TYR A 1 97 ? -4.351 -2.512 -10.199 1.00 95.56 97 TYR A CA 1
ATOM 800 C C . TYR A 1 97 ? -3.290 -2.899 -9.163 1.00 95.56 97 TYR A C 1
ATOM 802 O O . TYR A 1 97 ? -2.267 -3.480 -9.524 1.00 95.56 97 TYR A O 1
ATOM 810 N N . PHE A 1 98 ? -3.570 -2.677 -7.877 1.00 95.81 98 PHE A N 1
ATOM 811 C CA . PHE A 1 98 ? -2.635 -2.991 -6.796 1.00 95.81 98 PHE A CA 1
ATOM 812 C C . PHE A 1 98 ? -2.459 -4.482 -6.545 1.00 95.81 98 PHE A C 1
ATOM 814 O O . PHE A 1 98 ? -1.346 -4.921 -6.274 1.00 95.81 98 PHE A O 1
ATOM 821 N N . TRP A 1 99 ? -3.505 -5.282 -6.744 1.00 95.62 99 TRP A N 1
ATOM 822 C CA . TRP A 1 99 ? -3.409 -6.737 -6.718 1.00 95.62 99 TRP A CA 1
ATOM 823 C C . TRP A 1 99 ? -2.295 -7.255 -7.633 1.00 95.62 99 TRP A C 1
ATOM 825 O O . TRP A 1 99 ? -1.502 -8.096 -7.232 1.00 95.62 99 TRP A O 1
ATOM 835 N N . ARG A 1 100 ? -2.181 -6.704 -8.849 1.00 94.25 100 ARG A N 1
ATOM 836 C CA . ARG A 1 100 ? -1.146 -7.098 -9.822 1.00 94.25 100 ARG A CA 1
ATOM 837 C C . ARG A 1 100 ? 0.276 -6.724 -9.398 1.00 94.25 100 ARG A C 1
ATOM 839 O O . ARG A 1 100 ? 1.217 -7.228 -10.004 1.00 94.25 100 ARG A O 1
ATOM 846 N N . ILE A 1 101 ? 0.418 -5.804 -8.446 1.00 93.56 101 ILE A N 1
ATOM 847 C CA . ILE A 1 101 ? 1.704 -5.373 -7.887 1.00 93.56 101 ILE A CA 1
ATOM 848 C C . ILE A 1 101 ? 2.051 -6.234 -6.668 1.00 93.56 101 ILE A C 1
ATOM 850 O O . ILE A 1 101 ? 3.210 -6.612 -6.508 1.00 93.56 101 ILE A O 1
ATOM 854 N N . LEU A 1 102 ? 1.056 -6.565 -5.835 1.00 93.69 102 LEU A N 1
ATOM 855 C CA . LEU A 1 102 ? 1.236 -7.415 -4.656 1.00 93.69 102 LEU A CA 1
ATOM 856 C C . LEU A 1 102 ? 1.456 -8.889 -5.024 1.00 93.69 102 LEU A C 1
ATOM 858 O O . LEU A 1 102 ? 2.389 -9.492 -4.503 1.00 93.69 102 LEU A O 1
ATOM 862 N N . ASP A 1 103 ? 0.685 -9.443 -5.968 1.00 94.56 103 ASP A N 1
ATOM 863 C CA . ASP A 1 103 ? 0.897 -10.783 -6.546 1.00 94.56 103 ASP A CA 1
ATOM 864 C C . ASP A 1 103 ? 2.058 -10.761 -7.557 1.00 94.56 103 ASP A C 1
ATOM 866 O O . ASP A 1 103 ? 1.916 -11.019 -8.756 1.00 94.56 103 ASP A O 1
ATOM 870 N N . TRP A 1 104 ? 3.237 -10.376 -7.073 1.00 90.44 104 TRP A N 1
ATOM 871 C CA . TRP A 1 104 ? 4.430 -10.195 -7.895 1.00 90.44 104 TRP A CA 1
ATOM 872 C C . TRP A 1 104 ? 4.996 -11.526 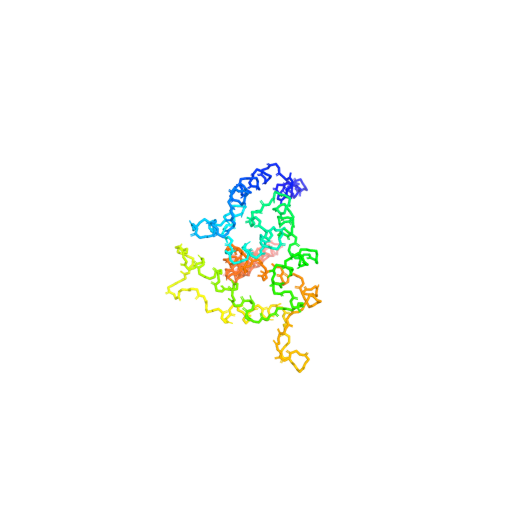-8.404 1.00 90.44 104 TRP A C 1
ATOM 874 O O . TRP A 1 104 ? 5.639 -11.560 -9.456 1.00 90.44 104 TRP A O 1
ATOM 884 N N . ARG A 1 105 ? 4.743 -12.618 -7.668 1.00 90.25 105 ARG A N 1
ATOM 885 C CA . ARG A 1 105 ? 5.099 -13.996 -8.041 1.00 90.25 105 ARG A CA 1
ATOM 886 C C . ARG A 1 105 ? 4.136 -14.576 -9.087 1.00 90.25 105 ARG A C 1
ATOM 888 O O . ARG A 1 105 ? 4.472 -15.573 -9.719 1.00 90.25 105 ARG A O 1
ATOM 895 N N . GLY A 1 106 ? 2.971 -13.954 -9.301 1.00 91.12 106 GLY A N 1
ATOM 896 C CA . GLY A 1 106 ? 1.968 -14.391 -10.273 1.00 91.12 106 GLY A CA 1
ATOM 897 C C . GLY A 1 106 ? 1.289 -15.707 -9.895 1.00 91.12 106 GLY A C 1
ATOM 898 O O . GLY A 1 106 ? 0.911 -16.473 -10.782 1.00 91.12 106 GLY A O 1
ATOM 899 N N . ARG A 1 107 ? 1.166 -15.991 -8.592 1.00 93.75 107 ARG A N 1
ATOM 900 C CA . ARG A 1 107 ? 0.570 -17.232 -8.069 1.00 93.75 107 ARG A CA 1
ATOM 901 C C . ARG A 1 107 ? -0.960 -17.194 -8.097 1.00 93.75 107 ARG A C 1
ATOM 903 O O . ARG A 1 107 ? -1.596 -18.239 -7.980 1.00 93.75 107 ARG A O 1
ATOM 910 N N . GLY A 1 108 ? -1.554 -16.009 -8.254 1.00 94.19 108 GLY A N 1
ATOM 911 C CA . GLY A 1 108 ? -2.997 -15.795 -8.138 1.00 94.19 108 GLY A CA 1
ATOM 912 C C . GLY A 1 108 ? -3.478 -15.651 -6.693 1.00 94.19 108 GLY A C 1
ATOM 913 O O . GLY A 1 108 ? -4.683 -15.518 -6.464 1.00 94.19 108 GLY A O 1
ATOM 914 N N . TRP A 1 109 ? -2.554 -15.648 -5.733 1.00 94.38 109 TRP A N 1
ATOM 915 C CA . TRP A 1 109 ? -2.795 -15.447 -4.311 1.00 94.38 109 TRP A CA 1
ATOM 916 C C . TRP A 1 109 ? -1.565 -14.822 -3.644 1.00 94.38 109 TRP A C 1
ATOM 918 O O . TRP A 1 109 ? -0.453 -14.962 -4.154 1.00 94.38 109 TRP A O 1
ATOM 928 N N . ILE A 1 110 ? -1.789 -14.156 -2.512 1.00 94.94 110 ILE A N 1
ATOM 929 C CA . ILE A 1 110 ? -0.747 -13.636 -1.621 1.00 94.94 110 ILE A CA 1
ATOM 930 C C . ILE A 1 110 ? -0.869 -14.302 -0.248 1.00 94.94 110 ILE A C 1
ATOM 932 O O . ILE A 1 110 ? -1.979 -14.620 0.188 1.00 94.94 110 ILE A O 1
ATOM 936 N N . ASP A 1 111 ? 0.262 -14.535 0.408 1.00 92.88 111 ASP A N 1
ATOM 937 C CA . ASP A 1 111 ? 0.361 -15.123 1.750 1.00 92.88 111 ASP A CA 1
ATOM 938 C C . ASP A 1 111 ? 0.979 -14.146 2.758 1.00 92.88 111 ASP A C 1
ATOM 940 O O . ASP A 1 111 ? 1.165 -12.956 2.489 1.00 92.88 111 ASP A O 1
ATOM 944 N N . ARG A 1 112 ? 1.240 -14.649 3.970 1.00 92.94 112 ARG A N 1
ATOM 945 C CA . ARG A 1 112 ? 1.936 -13.897 5.014 1.00 92.94 112 ARG A CA 1
ATOM 946 C C . ARG A 1 112 ? 3.335 -13.501 4.564 1.00 92.94 112 ARG A C 1
ATOM 948 O O . ARG A 1 112 ? 3.691 -12.354 4.775 1.00 92.94 112 ARG A O 1
ATOM 955 N N . ASP A 1 113 ? 4.075 -14.378 3.894 1.00 92.94 113 ASP A N 1
ATOM 956 C CA . ASP A 1 113 ? 5.452 -14.101 3.468 1.00 92.94 113 ASP A CA 1
ATOM 957 C C . ASP A 1 113 ? 5.517 -12.945 2.455 1.00 92.94 113 ASP A C 1
ATOM 959 O O . ASP A 1 113 ? 6.330 -12.030 2.600 1.00 92.94 113 ASP A O 1
ATOM 963 N N . ASP A 1 114 ? 4.610 -12.923 1.469 1.00 93.25 114 ASP A N 1
ATOM 964 C CA . ASP A 1 114 ? 4.482 -11.824 0.501 1.00 93.25 114 ASP A CA 1
ATOM 965 C C . ASP A 1 114 ? 4.258 -10.463 1.182 1.00 93.25 114 ASP A C 1
ATOM 967 O O . ASP A 1 114 ? 4.781 -9.440 0.715 1.00 93.25 114 ASP A O 1
ATOM 971 N N . LEU A 1 115 ? 3.451 -10.458 2.249 1.00 95.06 115 LEU A N 1
ATOM 972 C CA . LEU A 1 115 ? 3.101 -9.273 3.028 1.00 95.06 115 LEU A CA 1
ATOM 973 C C . LEU A 1 115 ? 4.210 -8.887 4.009 1.00 95.06 115 LEU A C 1
ATOM 975 O O . LEU A 1 115 ? 4.497 -7.699 4.122 1.00 95.06 115 LEU A O 1
ATOM 979 N N . SER A 1 116 ? 4.869 -9.857 4.646 1.00 95.38 116 SER A N 1
ATOM 980 C CA . SER A 1 116 ? 6.004 -9.648 5.549 1.00 95.38 116 SER A CA 1
ATOM 981 C C . SER A 1 116 ? 7.152 -8.936 4.842 1.00 95.38 116 SER A C 1
ATOM 983 O O . SER A 1 116 ? 7.663 -7.957 5.372 1.00 95.38 116 SER A O 1
ATOM 985 N N . GLU A 1 117 ? 7.494 -9.339 3.611 1.00 94.69 117 GLU A N 1
ATOM 986 C CA . GLU A 1 117 ? 8.541 -8.665 2.823 1.00 94.69 117 GLU A CA 1
ATOM 987 C C . GLU A 1 117 ? 8.226 -7.169 2.601 1.00 94.69 117 GLU A C 1
ATOM 989 O O . GLU A 1 117 ? 9.112 -6.314 2.649 1.00 94.69 117 GLU A O 1
ATOM 994 N N . LEU A 1 118 ? 6.957 -6.828 2.343 1.00 94.44 118 LEU A N 1
ATOM 995 C CA . LEU A 1 118 ? 6.534 -5.435 2.159 1.00 94.44 118 LEU A CA 1
ATOM 996 C C . LEU A 1 118 ? 6.455 -4.677 3.484 1.00 94.44 118 LEU A C 1
ATOM 998 O O . LEU A 1 118 ? 6.869 -3.520 3.532 1.00 94.44 118 LEU A O 1
ATOM 1002 N N . ALA A 1 119 ? 5.938 -5.318 4.530 1.00 95.38 119 ALA A N 1
ATOM 1003 C CA . ALA A 1 119 ? 5.841 -4.772 5.876 1.00 95.38 119 ALA A CA 1
ATOM 1004 C C . ALA A 1 119 ? 7.230 -4.423 6.430 1.00 95.38 119 ALA A C 1
ATOM 1006 O O . ALA A 1 119 ? 7.456 -3.300 6.868 1.00 95.38 119 ALA A O 1
ATOM 1007 N N . GLU A 1 120 ? 8.197 -5.330 6.315 1.00 94.81 120 GLU A N 1
ATOM 1008 C CA . GLU A 1 120 ? 9.583 -5.076 6.709 1.00 94.81 120 GLU A CA 1
ATOM 1009 C C . GLU A 1 120 ? 10.172 -3.883 5.941 1.00 94.81 120 GLU A C 1
ATOM 1011 O O . GLU A 1 120 ? 10.762 -2.976 6.529 1.00 94.81 120 GLU A O 1
ATOM 1016 N N . ALA A 1 121 ? 9.945 -3.825 4.625 1.00 92.44 121 ALA A N 1
ATOM 1017 C CA . ALA A 1 121 ? 10.451 -2.736 3.800 1.00 92.44 121 ALA A CA 1
ATOM 1018 C C . ALA A 1 121 ? 9.876 -1.360 4.184 1.00 92.44 121 ALA A C 1
ATOM 1020 O O . ALA A 1 121 ? 10.618 -0.380 4.141 1.00 92.44 121 ALA A O 1
ATOM 1021 N N . ILE A 1 122 ? 8.593 -1.256 4.561 1.00 91.06 122 ILE A N 1
ATOM 1022 C CA . ILE A 1 122 ? 8.019 0.025 5.007 1.00 91.06 122 ILE A CA 1
ATOM 1023 C C . ILE A 1 122 ? 8.476 0.382 6.424 1.00 91.06 122 ILE A C 1
ATOM 1025 O O . ILE A 1 122 ? 8.842 1.531 6.661 1.00 91.06 122 ILE A O 1
ATOM 1029 N N . LEU A 1 123 ? 8.536 -0.587 7.343 1.00 92.12 123 LEU A N 1
ATOM 1030 C CA . LEU A 1 123 ? 8.959 -0.347 8.724 1.00 92.12 123 LEU A CA 1
ATOM 1031 C C . LEU A 1 123 ? 10.418 0.115 8.797 1.00 92.12 123 LEU A C 1
ATOM 1033 O O . LEU A 1 123 ? 10.706 1.045 9.540 1.00 92.12 123 LEU A O 1
ATOM 1037 N N . ASN A 1 124 ? 11.306 -0.423 7.956 1.00 90.50 124 ASN A N 1
ATOM 1038 C CA . ASN A 1 124 ? 12.689 0.060 7.840 1.00 90.50 124 ASN A CA 1
ATOM 1039 C C . ASN A 1 124 ? 12.768 1.533 7.402 1.00 90.50 124 ASN A C 1
ATOM 1041 O O . ASN A 1 124 ? 13.626 2.287 7.860 1.00 90.50 124 ASN A O 1
ATOM 1045 N N . VAL A 1 125 ? 11.870 1.963 6.509 1.00 87.56 125 VAL A N 1
ATOM 1046 C CA . VAL A 1 125 ? 11.807 3.365 6.072 1.00 87.56 125 VAL A CA 1
ATOM 1047 C C . VAL A 1 125 ? 11.281 4.246 7.202 1.00 87.56 125 VAL A C 1
ATOM 1049 O O . VAL A 1 125 ? 11.847 5.309 7.447 1.00 87.56 125 VAL A O 1
ATOM 1052 N N . VAL A 1 126 ? 10.244 3.806 7.916 1.00 88.00 126 VAL A N 1
ATOM 1053 C CA . VAL A 1 126 ? 9.661 4.538 9.051 1.00 88.00 126 VAL A CA 1
ATOM 1054 C C . VAL A 1 126 ? 10.645 4.654 10.223 1.00 88.00 126 VAL A C 1
ATOM 1056 O O . VAL A 1 126 ? 10.788 5.741 10.773 1.00 88.00 126 VAL A O 1
ATOM 1059 N N . ASP A 1 127 ? 11.383 3.591 10.546 1.00 88.25 127 ASP A N 1
ATOM 1060 C CA . ASP A 1 127 ? 12.405 3.578 11.605 1.00 88.25 127 ASP A CA 1
ATOM 1061 C C . ASP A 1 127 ? 13.552 4.560 11.319 1.00 88.25 127 ASP A C 1
ATOM 1063 O O . ASP A 1 127 ? 14.079 5.218 12.214 1.00 88.25 127 ASP A O 1
ATOM 1067 N N . SER A 1 128 ? 13.890 4.745 10.038 1.00 84.75 128 SER A N 1
ATOM 1068 C CA . SER A 1 128 ? 14.892 5.730 9.620 1.00 84.75 128 SER A CA 1
ATOM 1069 C C . SER A 1 128 ? 14.435 7.191 9.769 1.00 84.75 128 SER A C 1
ATOM 1071 O O . SER A 1 128 ? 15.258 8.105 9.646 1.00 84.75 128 SER A O 1
ATOM 1073 N N . MET A 1 129 ? 13.143 7.445 10.028 1.00 83.19 129 MET A N 1
ATOM 1074 C CA . MET A 1 129 ? 12.611 8.799 10.170 1.00 83.19 129 MET A CA 1
ATOM 1075 C C . MET A 1 129 ? 12.676 9.297 11.615 1.00 83.19 129 MET A C 1
ATOM 1077 O O . MET A 1 129 ? 12.092 8.695 12.519 1.00 83.19 129 MET A O 1
ATOM 1081 N N . PRO A 1 130 ? 13.309 10.457 11.855 1.00 78.50 130 PRO A N 1
ATOM 1082 C CA . PRO A 1 130 ? 13.428 10.997 13.198 1.00 78.50 130 PRO A CA 1
ATOM 1083 C C . PRO A 1 130 ? 12.062 11.425 13.747 1.00 78.50 130 PRO A C 1
ATOM 1085 O O . PRO A 1 130 ? 11.355 12.224 13.135 1.00 78.50 130 PRO A O 1
ATOM 1088 N N . GLY A 1 131 ? 11.727 10.935 14.942 1.00 77.56 131 GLY A N 1
ATOM 1089 C CA . GLY A 1 131 ? 10.541 11.357 15.694 1.00 77.56 131 GLY A CA 1
ATOM 1090 C C . GLY A 1 131 ? 9.225 10.702 15.273 1.00 77.56 131 GLY A C 1
ATOM 1091 O O . GLY A 1 131 ? 8.186 11.119 15.775 1.00 77.56 131 GLY A O 1
ATOM 1092 N N . ILE A 1 132 ? 9.257 9.704 14.383 1.00 77.06 132 ILE A N 1
ATOM 1093 C CA . ILE A 1 132 ? 8.061 8.940 14.001 1.00 77.06 132 ILE A CA 1
ATOM 1094 C C . ILE A 1 132 ? 7.849 7.752 14.938 1.00 77.06 132 ILE A C 1
ATOM 1096 O O . ILE A 1 132 ? 6.776 7.603 15.518 1.00 77.06 132 ILE A O 1
ATOM 1100 N N . CYS A 1 133 ? 8.875 6.922 15.127 1.00 76.56 133 CYS A N 1
ATOM 1101 C CA . CYS A 1 133 ? 8.807 5.818 16.075 1.00 76.56 133 CYS A CA 1
ATOM 1102 C C . CYS A 1 133 ? 9.062 6.299 17.507 1.00 76.56 133 CYS A C 1
ATOM 1104 O O . CYS A 1 133 ? 9.913 7.154 17.767 1.00 76.56 133 CYS A O 1
ATOM 1106 N N . GLY A 1 134 ? 8.325 5.713 18.453 1.00 71.88 134 GLY A N 1
ATOM 1107 C CA . GLY A 1 134 ? 8.575 5.894 19.877 1.00 71.88 134 GLY A CA 1
ATOM 1108 C C . GLY A 1 134 ? 9.903 5.259 20.322 1.00 71.88 134 GLY A C 1
ATOM 1109 O O . GLY A 1 134 ? 10.614 4.649 19.525 1.00 71.88 134 GLY A O 1
ATOM 1110 N N . PRO A 1 135 ? 10.231 5.320 21.623 1.00 72.50 135 PRO A N 1
ATOM 1111 C CA . PRO A 1 135 ? 11.486 4.780 22.160 1.00 72.50 135 PRO A CA 1
ATOM 1112 C C . PRO A 1 135 ? 11.668 3.266 21.949 1.00 72.50 135 PRO A C 1
ATOM 1114 O O . PRO A 1 135 ? 12.781 2.768 22.079 1.00 72.50 135 PRO A O 1
ATOM 1117 N N . ASN A 1 136 ? 10.591 2.545 21.627 1.00 78.62 136 ASN A N 1
ATOM 1118 C CA . ASN A 1 136 ? 10.599 1.103 21.385 1.00 78.62 136 ASN A CA 1
ATOM 1119 C C . ASN A 1 136 ? 10.782 0.731 19.901 1.00 78.62 136 ASN A C 1
ATOM 1121 O O . ASN A 1 136 ? 10.771 -0.455 19.587 1.00 78.62 136 ASN A O 1
ATOM 1125 N N . GLY A 1 137 ? 10.948 1.715 19.008 1.00 80.94 137 GLY A N 1
ATOM 1126 C CA . GLY A 1 137 ? 11.040 1.480 17.566 1.00 80.94 137 GLY A CA 1
ATOM 1127 C C . GLY A 1 137 ? 9.685 1.160 16.911 1.00 80.94 137 GLY A C 1
ATOM 1128 O O . GLY A 1 137 ? 8.635 1.357 17.535 1.00 80.94 137 GLY A O 1
ATOM 1129 N N . PRO A 1 138 ? 9.688 0.723 15.639 1.00 85.38 138 PRO A N 1
ATOM 1130 C CA . PRO A 1 138 ? 8.489 0.279 14.932 1.00 85.38 138 PRO A CA 1
ATOM 1131 C C . PRO A 1 138 ? 7.876 -0.990 15.555 1.00 85.38 138 PRO A C 1
ATOM 1133 O O . PRO A 1 138 ? 8.579 -1.757 16.220 1.00 85.38 138 PRO A O 1
ATOM 1136 N N . PRO A 1 139 ? 6.577 -1.260 15.320 1.00 87.81 139 PRO A N 1
ATOM 1137 C CA . PRO A 1 139 ? 5.970 -2.525 15.719 1.00 87.81 139 PRO A CA 1
ATOM 1138 C C . PRO A 1 139 ? 6.633 -3.718 15.002 1.00 87.81 139 PRO A C 1
ATOM 1140 O O . PRO A 1 139 ? 7.135 -3.564 13.887 1.00 87.81 139 PRO A O 1
ATOM 1143 N N . PRO A 1 140 ? 6.603 -4.928 15.594 1.00 92.06 140 PRO A N 1
ATOM 1144 C CA . PRO A 1 140 ? 7.052 -6.142 14.917 1.00 92.06 140 PRO A CA 1
ATOM 1145 C C . PRO A 1 140 ? 6.292 -6.392 13.608 1.00 92.06 140 PRO A C 1
ATOM 1147 O O . PRO A 1 140 ? 5.084 -6.148 13.524 1.00 92.06 140 PRO A O 1
ATOM 1150 N N . VAL A 1 141 ? 6.985 -6.942 12.607 1.00 94.88 141 VAL A N 1
ATOM 1151 C CA . VAL A 1 141 ? 6.417 -7.250 11.282 1.00 94.88 141 VAL A CA 1
ATOM 1152 C C . VAL A 1 141 ? 5.200 -8.170 11.410 1.00 94.88 141 VAL A C 1
ATOM 1154 O O . VAL A 1 141 ? 4.173 -7.947 10.772 1.00 94.88 141 VAL A O 1
ATOM 1157 N N . GLU A 1 142 ? 5.279 -9.176 12.278 1.00 94.12 142 GLU A N 1
ATOM 1158 C CA . GLU A 1 142 ? 4.233 -10.175 12.495 1.00 94.12 142 GLU A CA 1
ATOM 1159 C C . GLU A 1 142 ? 2.946 -9.560 13.051 1.00 94.12 142 GLU A C 1
ATOM 1161 O O . GLU A 1 142 ? 1.849 -10.021 12.720 1.00 94.12 142 GLU A O 1
ATOM 1166 N N . THR A 1 143 ? 3.072 -8.511 13.869 1.00 94.00 143 THR A N 1
ATOM 1167 C CA . THR A 1 143 ? 1.931 -7.762 14.405 1.00 94.00 143 THR A CA 1
ATOM 1168 C C . THR A 1 143 ? 1.206 -7.042 13.276 1.00 94.00 143 THR A C 1
ATOM 1170 O O . THR A 1 143 ? 0.001 -7.230 13.118 1.00 94.00 143 THR A O 1
ATOM 1173 N N . LEU A 1 144 ? 1.944 -6.311 12.432 1.00 93.38 144 LEU A N 1
ATOM 1174 C CA . LEU A 1 144 ? 1.371 -5.598 11.287 1.00 93.38 144 LEU A CA 1
ATOM 1175 C C . LEU A 1 144 ? 0.726 -6.565 10.281 1.00 93.38 144 LEU A C 1
ATOM 1177 O O . LEU A 1 144 ? -0.358 -6.310 9.761 1.00 93.38 144 LEU A O 1
ATOM 1181 N N . VAL A 1 145 ? 1.363 -7.711 10.018 1.00 95.00 145 VAL A N 1
ATOM 1182 C CA . VAL A 1 145 ? 0.797 -8.744 9.136 1.00 95.00 145 VAL A CA 1
ATOM 1183 C C . VAL A 1 145 ? -0.464 -9.358 9.735 1.00 95.00 145 VAL A C 1
ATOM 1185 O O . VAL A 1 145 ? -1.432 -9.571 9.012 1.00 95.00 145 VAL A O 1
ATOM 1188 N N . SER A 1 146 ? -0.498 -9.627 11.039 1.00 93.94 146 SER A N 1
ATOM 1189 C CA . SER A 1 146 ? -1.705 -10.159 11.686 1.00 93.94 146 SER A CA 1
ATOM 1190 C C . SER A 1 146 ? -2.858 -9.158 11.633 1.00 93.94 146 SER A C 1
ATOM 1192 O O . SER A 1 146 ? -3.970 -9.531 11.271 1.00 93.94 146 SER A O 1
ATOM 1194 N N . GLU A 1 147 ? -2.573 -7.874 11.836 1.00 93.81 147 GLU A N 1
ATOM 1195 C CA . GLU A 1 147 ? -3.553 -6.801 11.682 1.00 93.81 147 GLU A CA 1
ATOM 1196 C C . GLU A 1 147 ? -4.087 -6.689 10.243 1.00 93.81 147 GLU A C 1
ATOM 1198 O O . GLU A 1 147 ? -5.288 -6.515 10.039 1.00 93.81 147 GLU A O 1
ATOM 1203 N N . ILE A 1 148 ? -3.238 -6.867 9.221 1.00 94.31 148 ILE A N 1
ATOM 1204 C CA . ILE A 1 148 ? -3.691 -6.947 7.819 1.00 94.31 148 ILE A CA 1
ATOM 1205 C C . ILE A 1 148 ? -4.700 -8.088 7.630 1.00 94.31 148 ILE A C 1
ATOM 1207 O O . ILE A 1 148 ? -5.704 -7.914 6.932 1.00 94.31 148 ILE A O 1
ATOM 1211 N N . TYR A 1 149 ? -4.444 -9.253 8.227 1.00 93.81 149 TYR A N 1
ATOM 1212 C CA . TYR A 1 149 ? -5.343 -10.407 8.131 1.00 93.81 149 TYR A CA 1
ATOM 1213 C C . TYR A 1 149 ? -6.680 -10.135 8.823 1.00 93.81 149 TYR A C 1
ATOM 1215 O O . TYR A 1 149 ? -7.727 -10.442 8.245 1.00 93.81 149 TYR A O 1
ATOM 1223 N N . ASP A 1 150 ? -6.651 -9.482 9.985 1.00 92.88 150 ASP A N 1
ATOM 1224 C CA . ASP A 1 150 ? -7.851 -9.071 10.714 1.00 92.88 150 ASP A CA 1
ATOM 1225 C C . ASP A 1 150 ? -8.673 -8.050 9.910 1.00 92.88 150 ASP A C 1
ATOM 1227 O O . ASP A 1 150 ? -9.886 -8.204 9.747 1.00 92.88 150 ASP A O 1
ATOM 1231 N N . LEU A 1 151 ? -8.019 -7.045 9.313 1.00 92.75 151 LEU A N 1
ATOM 1232 C CA . LEU A 1 151 ? -8.666 -6.042 8.455 1.00 92.75 151 LEU A CA 1
ATOM 1233 C C . LEU A 1 151 ? -9.339 -6.657 7.228 1.00 92.75 151 LEU A C 1
ATOM 1235 O O . LEU A 1 151 ? -10.411 -6.215 6.802 1.00 92.75 151 LEU A O 1
ATOM 1239 N N . LEU A 1 152 ? -8.683 -7.642 6.619 1.00 92.12 152 LEU A N 1
ATOM 1240 C CA . LEU A 1 152 ? -9.195 -8.332 5.443 1.00 92.12 152 LEU A CA 1
ATOM 1241 C C . LEU A 1 152 ? -10.161 -9.460 5.804 1.00 92.12 152 LEU A C 1
ATOM 1243 O O . LEU A 1 152 ? -10.745 -10.035 4.888 1.00 92.12 152 LEU A O 1
ATOM 1247 N N . VAL A 1 153 ? -10.372 -9.747 7.093 1.00 89.81 153 VAL A N 1
ATOM 1248 C CA . VAL A 1 153 ? -11.235 -10.832 7.580 1.00 89.81 153 VAL A CA 1
ATOM 1249 C C . VAL A 1 153 ? -10.874 -12.144 6.876 1.00 89.81 153 VAL A C 1
ATOM 1251 O O . VAL A 1 153 ? -11.714 -12.813 6.265 1.00 89.81 153 VAL A O 1
ATOM 1254 N N . VAL A 1 154 ? -9.577 -12.456 6.853 1.00 85.19 154 VAL A N 1
ATOM 1255 C CA . VAL A 1 154 ? -9.074 -13.691 6.249 1.00 85.19 154 VAL A CA 1
ATOM 1256 C C . VAL A 1 154 ? -9.331 -14.819 7.234 1.00 85.19 154 VAL A C 1
ATOM 1258 O O . VAL A 1 154 ? -8.728 -14.853 8.301 1.00 85.19 154 VAL A O 1
ATOM 1261 N N . ALA A 1 155 ? -10.241 -15.723 6.880 1.00 74.31 155 ALA A N 1
ATOM 1262 C CA . ALA A 1 155 ? -10.506 -16.897 7.695 1.00 74.31 155 ALA A CA 1
ATOM 1263 C C . ALA A 1 155 ? -9.291 -17.835 7.684 1.00 74.31 155 ALA A C 1
ATOM 1265 O O . ALA A 1 155 ? -8.724 -18.114 6.624 1.00 74.31 155 ALA A O 1
ATOM 1266 N N . ASP A 1 156 ? -8.938 -18.328 8.864 1.00 67.69 156 ASP A N 1
ATOM 1267 C CA . ASP A 1 156 ? -7.983 -19.401 9.138 1.00 67.69 156 ASP A CA 1
ATOM 1268 C C . ASP A 1 156 ? -8.717 -20.733 9.394 1.00 67.69 156 ASP A C 1
ATOM 1270 O O . ASP A 1 156 ? -8.318 -21.543 10.229 1.00 67.69 156 ASP A O 1
ATOM 1274 N N . ASP A 1 157 ? -9.829 -20.951 8.686 1.00 74.81 157 ASP A N 1
ATOM 1275 C CA . ASP A 1 157 ? -10.663 -22.143 8.824 1.00 74.81 157 ASP A CA 1
ATOM 1276 C C . ASP A 1 157 ? -10.236 -23.283 7.877 1.00 74.81 157 ASP A C 1
ATOM 1278 O O . ASP A 1 157 ? -9.318 -23.157 7.062 1.00 74.81 157 ASP A O 1
ATOM 1282 N N . GLU A 1 158 ? -10.935 -24.421 7.957 1.00 70.19 158 GLU A N 1
ATOM 1283 C CA . GLU A 1 158 ? -10.680 -25.596 7.109 1.00 70.19 158 GLU A CA 1
ATOM 1284 C C . GLU A 1 158 ? -10.760 -25.298 5.600 1.00 70.19 158 GLU A C 1
ATOM 1286 O O . GLU A 1 158 ? -10.198 -26.047 4.798 1.00 70.19 158 GLU A O 1
ATOM 1291 N N . SER A 1 159 ? -11.436 -24.217 5.189 1.00 74.56 159 SER A N 1
ATOM 1292 C CA . SER A 1 159 ? -11.551 -23.823 3.783 1.00 74.56 159 SER A CA 1
ATOM 1293 C C . SER A 1 159 ? -10.324 -23.060 3.271 1.00 74.56 159 SER A C 1
ATOM 1295 O O . SER A 1 159 ? -10.078 -23.050 2.061 1.00 74.56 159 SER A O 1
ATOM 1297 N N . ASN A 1 160 ? -9.527 -22.467 4.170 1.00 81.88 160 ASN A N 1
ATOM 1298 C CA . ASN A 1 160 ? -8.303 -21.740 3.839 1.00 81.88 160 ASN A CA 1
ATOM 1299 C C . ASN A 1 160 ? -7.199 -21.931 4.903 1.00 81.88 160 ASN A C 1
ATOM 1301 O O . ASN A 1 160 ? -6.753 -20.958 5.516 1.00 81.88 160 ASN A O 1
ATOM 1305 N N . PRO A 1 161 ? -6.687 -23.162 5.085 1.00 75.38 161 PRO A N 1
ATOM 1306 C CA . PRO A 1 161 ? -5.715 -23.473 6.139 1.00 75.38 161 PRO A CA 1
ATOM 1307 C C . PRO A 1 161 ? -4.374 -22.747 5.960 1.00 75.38 161 PRO A C 1
ATOM 1309 O O . PRO A 1 161 ? -3.609 -22.594 6.905 1.00 75.38 161 PRO A O 1
ATOM 1312 N N . GLU A 1 162 ? -4.078 -22.295 4.740 1.00 80.00 162 GLU A N 1
ATOM 1313 C CA . GLU A 1 162 ? -2.857 -21.556 4.414 1.00 80.00 162 GLU A CA 1
ATOM 1314 C C . GLU A 1 162 ? -3.040 -20.029 4.474 1.00 80.00 162 GLU A C 1
ATOM 1316 O O . GLU A 1 162 ? -2.099 -19.288 4.196 1.00 80.00 162 GLU A O 1
ATOM 1321 N N . GLY A 1 163 ? -4.243 -19.536 4.797 1.00 86.25 163 GLY A N 1
ATOM 1322 C CA . GLY A 1 163 ? -4.521 -18.101 4.894 1.00 86.25 163 GLY A CA 1
ATOM 1323 C C . GLY A 1 163 ? -4.316 -17.342 3.579 1.00 86.25 163 GLY A C 1
ATOM 1324 O O . GLY A 1 163 ? -4.033 -16.148 3.585 1.00 86.25 163 GLY A O 1
ATOM 1325 N N . ARG A 1 164 ? -4.441 -18.015 2.430 1.00 91.62 164 ARG A N 1
ATOM 1326 C CA . ARG A 1 164 ? -4.201 -17.407 1.118 1.00 91.62 164 ARG A CA 1
ATOM 1327 C C . ARG A 1 164 ? -5.251 -16.341 0.837 1.00 91.62 164 ARG A C 1
ATOM 1329 O O . ARG A 1 164 ? -6.453 -16.603 0.881 1.00 91.62 164 ARG A O 1
ATOM 1336 N N . ILE A 1 165 ? -4.804 -15.149 0.476 1.00 93.69 165 ILE A N 1
ATOM 1337 C CA . ILE A 1 165 ? -5.673 -14.070 0.012 1.00 93.69 165 ILE A CA 1
ATOM 1338 C C . ILE A 1 165 ? -5.687 -14.145 -1.510 1.00 93.69 165 ILE A C 1
ATOM 1340 O O . ILE A 1 165 ? -4.630 -14.142 -2.125 1.00 93.69 165 ILE A O 1
ATOM 1344 N N . ALA A 1 166 ? -6.861 -14.208 -2.136 1.00 94.12 166 ALA A N 1
ATOM 1345 C CA . ALA A 1 166 ? -7.006 -14.220 -3.594 1.00 94.12 166 ALA A CA 1
ATOM 1346 C C . ALA A 1 166 ? -7.756 -12.976 -4.090 1.00 94.12 166 ALA A C 1
ATOM 1348 O O . ALA A 1 166 ? -8.470 -12.316 -3.331 1.00 94.12 166 ALA A O 1
ATOM 1349 N N . LEU A 1 167 ? -7.669 -12.688 -5.393 1.00 94.56 167 LEU A N 1
ATOM 1350 C CA . LEU A 1 167 ? -8.334 -11.520 -5.983 1.00 94.56 167 LEU A CA 1
ATOM 1351 C C . LEU A 1 167 ? -9.842 -11.429 -5.656 1.00 94.56 167 LEU A C 1
ATOM 1353 O O . LEU A 1 167 ? -10.283 -10.338 -5.304 1.00 94.56 167 LEU A O 1
ATOM 1357 N N . PRO A 1 168 ? -10.659 -12.503 -5.717 1.00 94.25 168 PRO A N 1
ATOM 1358 C CA . PRO A 1 168 ? -12.075 -12.408 -5.349 1.00 94.25 168 PRO A CA 1
ATOM 1359 C C . PRO A 1 168 ? -12.302 -11.924 -3.910 1.00 94.25 168 PRO A C 1
ATOM 1361 O O . PRO A 1 168 ? -13.209 -11.127 -3.673 1.00 94.25 168 PRO A O 1
ATOM 1364 N N . HIS A 1 169 ? -11.448 -12.346 -2.971 1.00 93.25 169 HIS A N 1
ATOM 1365 C CA . HIS A 1 169 ? -11.488 -11.892 -1.578 1.00 93.25 169 HIS A CA 1
ATOM 1366 C C . HIS A 1 169 ? -11.186 -10.395 -1.484 1.00 93.25 169 HIS A C 1
ATOM 1368 O O . HIS A 1 169 ? -11.947 -9.628 -0.899 1.00 93.25 169 HIS A O 1
ATOM 1374 N N . VAL A 1 170 ? -10.142 -9.944 -2.181 1.00 93.69 170 VAL A N 1
ATOM 1375 C CA . VAL A 1 170 ? -9.778 -8.522 -2.278 1.00 93.69 170 VAL A CA 1
ATOM 1376 C C . VAL A 1 170 ? -10.901 -7.669 -2.879 1.00 93.69 170 VAL A C 1
ATOM 1378 O O . VAL A 1 170 ? -11.178 -6.568 -2.404 1.00 93.69 170 VAL A O 1
ATOM 1381 N N . LEU A 1 171 ? -11.602 -8.172 -3.896 1.00 94.38 171 LEU A N 1
ATOM 1382 C CA . LEU A 1 171 ? -12.731 -7.462 -4.507 1.00 94.38 171 LEU A CA 1
ATOM 1383 C C . LEU A 1 171 ? -13.960 -7.384 -3.596 1.00 94.38 171 LEU A C 1
ATOM 1385 O O . LEU A 1 171 ? -14.747 -6.451 -3.719 1.00 94.38 171 LEU A O 1
ATOM 1389 N N . LYS A 1 172 ? -14.125 -8.329 -2.670 1.00 94.44 172 LYS A N 1
ATOM 1390 C CA . LYS A 1 172 ? -15.162 -8.255 -1.634 1.00 94.44 172 LYS A CA 1
ATOM 1391 C C . LYS A 1 172 ? -14.792 -7.243 -0.545 1.00 94.44 172 LYS A C 1
ATOM 1393 O O . LYS A 1 172 ? -15.655 -6.514 -0.066 1.00 94.44 172 LYS A O 1
ATOM 1398 N N . HIS A 1 173 ? -13.508 -7.160 -0.203 1.00 93.56 173 HIS A N 1
ATOM 1399 C CA . HIS A 1 173 ? -12.968 -6.312 0.864 1.00 93.56 173 HIS A CA 1
ATOM 1400 C C . HIS A 1 173 ? -12.187 -5.101 0.320 1.00 93.56 173 HIS A C 1
ATOM 1402 O O . HIS A 1 173 ? -11.188 -4.681 0.896 1.00 93.56 173 HIS A O 1
ATOM 1408 N N . THR A 1 174 ? -12.646 -4.506 -0.787 1.00 92.50 174 THR A N 1
ATOM 1409 C CA . THR A 1 174 ? -11.890 -3.491 -1.551 1.00 92.50 174 THR A CA 1
ATOM 1410 C C . THR A 1 174 ? -11.485 -2.277 -0.719 1.00 92.50 174 THR A C 1
ATOM 1412 O O . THR A 1 174 ? -10.352 -1.817 -0.819 1.00 92.50 174 THR A O 1
ATOM 1415 N N . ARG A 1 175 ? -12.373 -1.777 0.147 1.00 92.44 175 ARG A N 1
ATOM 1416 C CA . ARG A 1 175 ? -12.063 -0.623 1.000 1.00 92.44 175 ARG A CA 1
ATOM 1417 C C . ARG A 1 175 ? -10.952 -0.937 2.007 1.00 92.44 175 ARG A C 1
ATOM 1419 O O . ARG A 1 175 ? -10.026 -0.148 2.143 1.00 92.44 175 ARG A O 1
ATOM 1426 N N . ALA A 1 176 ? -11.034 -2.089 2.676 1.00 94.44 176 ALA A N 1
ATOM 1427 C CA . ALA A 1 176 ? -10.009 -2.538 3.618 1.00 94.44 176 ALA A CA 1
ATOM 1428 C C . ALA A 1 176 ? -8.681 -2.806 2.898 1.00 94.44 176 ALA A C 1
ATOM 1430 O O . ALA A 1 176 ? -7.627 -2.372 3.352 1.00 94.44 176 ALA A O 1
ATOM 1431 N N . PHE A 1 177 ? -8.738 -3.422 1.716 1.00 95.94 177 PHE A N 1
ATOM 1432 C CA . PHE A 1 177 ? -7.565 -3.629 0.876 1.00 95.94 177 PHE A CA 1
ATOM 1433 C C . PHE A 1 177 ? -6.917 -2.314 0.429 1.00 95.94 177 PHE A C 1
ATOM 1435 O O . PHE A 1 177 ? -5.696 -2.208 0.433 1.00 95.94 177 PHE A O 1
ATOM 1442 N N . GLY A 1 178 ? -7.706 -1.288 0.101 1.00 95.06 178 GLY A N 1
ATOM 1443 C CA . GLY A 1 178 ? -7.192 0.049 -0.196 1.00 95.06 178 GLY A CA 1
ATOM 1444 C C . GLY A 1 178 ? -6.422 0.662 0.980 1.00 95.06 178 GLY A C 1
ATOM 1445 O O . GLY A 1 178 ? -5.394 1.302 0.761 1.00 95.06 178 GLY A O 1
ATOM 1446 N N . THR A 1 179 ? -6.872 0.427 2.217 1.00 94.44 179 THR A N 1
ATOM 1447 C CA . THR A 1 179 ? -6.135 0.807 3.435 1.00 94.44 179 THR A CA 1
ATOM 1448 C C . THR A 1 179 ? -4.824 0.033 3.557 1.00 94.44 179 THR A C 1
ATOM 1450 O O . THR A 1 179 ? -3.781 0.663 3.709 1.00 94.44 179 THR A O 1
ATOM 1453 N N . VAL A 1 180 ? -4.864 -1.296 3.396 1.00 95.69 180 VAL A N 1
ATOM 1454 C CA . VAL A 1 180 ? -3.677 -2.174 3.428 1.00 95.69 180 VAL A CA 1
ATOM 1455 C C . VAL A 1 180 ? -2.633 -1.742 2.401 1.00 95.69 180 VAL A C 1
ATOM 1457 O O . VAL A 1 180 ? -1.468 -1.553 2.733 1.00 95.69 180 VAL A O 1
ATOM 1460 N N . VAL A 1 181 ? -3.049 -1.514 1.154 1.00 95.50 181 VAL A N 1
ATOM 1461 C CA . VAL A 1 181 ? -2.171 -0.984 0.103 1.00 95.50 181 VAL A CA 1
ATOM 1462 C C . VAL A 1 181 ? -1.594 0.366 0.510 1.00 95.50 181 VAL A C 1
ATOM 1464 O O . VAL A 1 181 ? -0.416 0.609 0.276 1.00 95.50 181 VAL A O 1
ATOM 1467 N N . GLY A 1 182 ? -2.409 1.239 1.106 1.00 92.75 182 GLY A N 1
ATOM 1468 C CA . GLY A 1 182 ? -1.983 2.558 1.550 1.00 92.75 182 GLY A CA 1
ATOM 1469 C C . GLY A 1 182 ? -0.783 2.489 2.486 1.00 92.75 182 GLY A C 1
ATOM 1470 O O . GLY A 1 182 ? 0.275 3.009 2.135 1.00 92.75 182 GLY A O 1
ATOM 1471 N N . PHE A 1 183 ? -0.935 1.825 3.631 1.00 91.56 183 PHE A N 1
ATOM 1472 C CA . PHE A 1 183 ? 0.123 1.791 4.641 1.00 91.56 183 PHE A CA 1
ATOM 1473 C C . PHE A 1 183 ? 1.282 0.850 4.292 1.00 91.56 183 PHE A C 1
ATOM 1475 O O . PHE A 1 183 ? 2.388 1.068 4.768 1.00 91.56 183 PHE A O 1
ATOM 1482 N N . LEU A 1 184 ? 1.090 -0.158 3.431 1.00 94.38 184 LEU A N 1
ATOM 1483 C CA . LEU A 1 184 ? 2.214 -0.963 2.933 1.00 94.38 184 LEU A CA 1
ATOM 1484 C C . LEU A 1 184 ? 3.056 -0.221 1.894 1.00 94.38 184 LEU A C 1
ATOM 1486 O O . LEU A 1 184 ? 4.241 -0.512 1.750 1.00 94.38 184 LEU A O 1
ATOM 1490 N N . ALA A 1 185 ? 2.461 0.700 1.134 1.00 91.44 185 ALA A N 1
ATOM 1491 C CA . ALA A 1 185 ? 3.139 1.351 0.019 1.00 91.44 185 ALA A CA 1
ATOM 1492 C C . ALA A 1 185 ? 3.687 2.745 0.346 1.00 91.44 185 ALA A C 1
ATOM 1494 O O . ALA A 1 185 ? 4.569 3.196 -0.382 1.00 91.44 185 ALA A O 1
ATOM 1495 N N . ASN A 1 186 ? 3.198 3.435 1.381 1.00 90.69 186 ASN A N 1
ATOM 1496 C CA . ASN A 1 186 ? 3.543 4.832 1.651 1.00 90.69 186 ASN A CA 1
ATOM 1497 C C . ASN A 1 186 ? 3.581 5.156 3.153 1.00 90.69 186 ASN A C 1
ATOM 1499 O O . ASN A 1 186 ? 2.688 4.754 3.898 1.00 90.69 186 ASN A O 1
ATOM 1503 N N . THR A 1 187 ? 4.583 5.928 3.583 1.00 89.00 187 THR A N 1
ATOM 1504 C CA . THR A 1 187 ? 4.784 6.222 5.009 1.00 89.00 187 THR A CA 1
ATOM 1505 C C . THR A 1 187 ? 3.771 7.181 5.603 1.00 89.00 187 THR A C 1
ATOM 1507 O O . THR A 1 187 ? 3.410 6.993 6.754 1.00 89.00 187 THR A O 1
ATOM 1510 N N . ASP A 1 188 ? 3.270 8.171 4.862 1.00 87.88 188 ASP A N 1
ATOM 1511 C CA . ASP A 1 188 ? 2.238 9.066 5.404 1.00 87.88 188 ASP A CA 1
ATOM 1512 C C . ASP A 1 188 ? 0.948 8.290 5.651 1.00 87.88 188 ASP A C 1
ATOM 1514 O O . ASP A 1 188 ? 0.356 8.389 6.719 1.00 87.88 188 ASP A O 1
ATOM 1518 N N . ALA A 1 189 ? 0.554 7.440 4.699 1.00 89.44 189 ALA A N 1
ATOM 1519 C CA . ALA A 1 189 ? -0.594 6.559 4.875 1.00 89.44 189 ALA A CA 1
ATOM 1520 C C . ALA A 1 189 ? -0.397 5.560 6.032 1.00 89.44 189 ALA A C 1
ATOM 1522 O O . ALA A 1 189 ? -1.375 5.200 6.683 1.00 89.44 189 ALA A O 1
ATOM 1523 N N . PHE A 1 190 ? 0.841 5.127 6.295 1.00 91.25 190 PHE A N 1
ATOM 1524 C CA . PHE A 1 190 ? 1.181 4.321 7.468 1.00 91.25 190 PHE A CA 1
ATOM 1525 C C . PHE A 1 190 ? 1.041 5.114 8.771 1.00 91.25 190 PHE A C 1
ATOM 1527 O O . PHE A 1 190 ? 0.341 4.675 9.675 1.00 91.25 190 PHE A O 1
ATOM 1534 N N . ILE A 1 191 ? 1.621 6.312 8.849 1.00 88.19 191 ILE A N 1
ATOM 1535 C CA . ILE A 1 191 ? 1.549 7.179 10.034 1.00 88.19 191 ILE A CA 1
ATOM 1536 C C . ILE A 1 191 ? 0.098 7.573 10.337 1.00 88.19 191 ILE A C 1
ATOM 1538 O O . ILE A 1 191 ? -0.335 7.508 11.484 1.00 88.19 191 ILE A O 1
ATOM 1542 N N . GLU A 1 192 ? -0.679 7.939 9.314 1.00 88.19 192 GLU A N 1
ATOM 1543 C CA . GLU A 1 192 ? -2.113 8.223 9.444 1.00 88.19 192 GLU A CA 1
ATOM 1544 C C . GLU A 1 192 ? -2.889 7.011 9.974 1.00 88.19 192 GLU A C 1
ATOM 1546 O O . GLU A 1 192 ? -3.846 7.170 10.736 1.00 88.19 192 GLU A O 1
ATOM 1551 N N . TYR A 1 193 ? -2.495 5.804 9.559 1.00 89.56 193 TYR A N 1
ATOM 1552 C CA . TYR A 1 193 ? -3.111 4.567 10.015 1.00 89.56 193 TYR A CA 1
ATOM 1553 C C . TYR A 1 193 ? -2.747 4.248 11.468 1.00 89.56 193 TYR A C 1
ATOM 1555 O O . TYR A 1 193 ? -3.646 3.920 12.235 1.00 89.56 193 TYR A O 1
ATOM 1563 N N . GLU A 1 194 ? -1.491 4.397 11.881 1.00 86.31 194 GLU A N 1
ATOM 1564 C CA . GLU A 1 194 ? -1.073 4.199 13.279 1.00 86.31 194 GLU A CA 1
ATOM 1565 C C . GLU A 1 194 ? -1.730 5.227 14.217 1.00 86.31 194 GLU A C 1
ATOM 1567 O O . GLU A 1 194 ? -2.295 4.875 15.251 1.00 86.31 194 GLU A O 1
ATOM 1572 N N . ALA A 1 195 ? -1.770 6.501 13.813 1.00 84.81 195 ALA A N 1
ATOM 1573 C CA . ALA A 1 195 ? -2.384 7.581 14.590 1.00 84.81 195 ALA A CA 1
ATOM 1574 C C . ALA A 1 195 ? -3.927 7.541 14.601 1.00 84.81 195 ALA A C 1
ATOM 1576 O O . ALA A 1 195 ? -4.577 8.368 15.251 1.00 84.81 195 ALA A O 1
ATOM 1577 N N . ARG A 1 196 ? -4.559 6.606 13.875 1.00 81.94 196 ARG A N 1
ATOM 1578 C CA . ARG A 1 196 ? -6.019 6.590 13.692 1.00 81.94 196 ARG A CA 1
ATOM 1579 C C . ARG A 1 196 ? -6.777 6.464 15.012 1.00 81.94 196 ARG A C 1
ATOM 1581 O O . ARG A 1 196 ? -7.825 7.089 15.156 1.00 81.94 196 ARG A O 1
ATOM 1588 N N . GLU A 1 197 ? -6.268 5.677 15.958 1.00 76.56 197 GLU A N 1
ATOM 1589 C CA . GLU A 1 197 ? -6.945 5.423 17.233 1.00 76.56 197 GLU A CA 1
ATOM 1590 C C . GLU A 1 197 ? -6.940 6.687 18.106 1.00 76.56 197 GLU A C 1
ATOM 1592 O O . GLU A 1 197 ? -7.960 7.036 18.706 1.00 76.56 197 GLU A O 1
ATOM 1597 N N . GLU A 1 198 ? -5.841 7.448 18.085 1.00 77.81 198 GLU A N 1
ATOM 1598 C CA . GLU A 1 198 ? -5.729 8.743 18.767 1.00 77.81 198 GLU A CA 1
ATOM 1599 C C . GLU A 1 198 ? -6.703 9.765 18.170 1.00 77.81 198 GLU A C 1
ATOM 1601 O O . GLU A 1 198 ? -7.499 10.374 18.890 1.00 77.81 198 GLU A O 1
ATOM 1606 N N . ILE A 1 199 ? -6.730 9.880 16.838 1.00 72.94 199 ILE A N 1
ATOM 1607 C CA . ILE A 1 199 ? -7.641 10.783 16.117 1.00 72.94 199 ILE A CA 1
ATOM 1608 C C . ILE A 1 199 ? -9.106 10.429 16.410 1.00 72.94 199 ILE A C 1
ATOM 1610 O O . ILE A 1 199 ? -9.966 11.308 16.549 1.00 72.94 199 ILE A O 1
ATOM 1614 N N . VAL A 1 200 ? -9.425 9.135 16.471 1.00 72.81 200 VAL A N 1
ATOM 1615 C CA . VAL A 1 200 ? -10.766 8.648 16.801 1.00 72.81 200 VAL A CA 1
ATOM 1616 C C . VAL A 1 200 ? -11.123 9.020 18.243 1.00 72.81 200 VAL A C 1
ATOM 1618 O O . VAL A 1 200 ? -12.202 9.577 18.473 1.00 72.81 200 VAL A O 1
ATOM 1621 N N . HIS A 1 201 ? -10.214 8.808 19.197 1.00 72.00 201 HIS A N 1
ATOM 1622 C CA . HIS A 1 201 ? -10.403 9.173 20.601 1.00 72.00 201 HIS A CA 1
ATOM 1623 C C . HIS A 1 201 ? -10.626 10.685 20.797 1.00 72.00 201 HIS A C 1
ATOM 1625 O O . HIS A 1 201 ? -11.551 11.095 21.512 1.00 72.00 201 HIS A O 1
ATOM 1631 N N . GLU A 1 202 ? -9.845 11.532 20.121 1.00 75.75 202 GLU A N 1
ATOM 1632 C CA . GLU A 1 202 ? -10.014 12.992 20.144 1.00 75.75 202 GLU A CA 1
ATOM 1633 C C . GLU A 1 202 ? -11.387 13.420 19.616 1.00 75.75 202 GLU A C 1
ATOM 1635 O O . GLU A 1 202 ? -12.096 14.207 20.253 1.00 75.75 202 GLU A O 1
ATOM 1640 N N . LYS A 1 203 ? -11.816 12.860 18.477 1.00 75.50 203 LYS A N 1
ATOM 1641 C CA . LYS A 1 203 ? -13.127 13.160 17.879 1.00 75.50 203 LYS A CA 1
ATOM 1642 C C . LYS A 1 203 ? -14.280 12.748 18.792 1.00 75.50 203 LYS A C 1
ATOM 1644 O O . LYS A 1 203 ? -15.252 13.500 18.920 1.00 75.50 203 LYS A O 1
ATOM 1649 N N . PHE A 1 204 ? -14.188 11.582 19.435 1.00 76.75 204 PHE A N 1
ATOM 1650 C CA . PHE A 1 204 ? -15.186 11.139 20.411 1.00 76.75 204 PHE A CA 1
ATOM 1651 C C . PHE A 1 204 ? -15.243 12.067 21.629 1.00 76.75 204 PHE A C 1
ATOM 1653 O O . PHE A 1 204 ? -16.338 12.461 22.039 1.00 76.75 204 PHE A O 1
ATOM 1660 N N . SER A 1 205 ? -14.088 12.477 22.153 1.00 77.88 205 SER A N 1
ATOM 1661 C CA . SER A 1 205 ? -13.991 13.400 23.291 1.00 77.88 205 SER A CA 1
ATOM 1662 C C . SER A 1 205 ? -14.606 14.767 22.966 1.00 77.88 205 SER A C 1
ATOM 1664 O O . SER A 1 205 ? -15.477 15.251 23.694 1.00 77.88 205 SER A O 1
ATOM 1666 N N . ALA A 1 206 ? -14.266 15.344 21.809 1.00 80.94 206 ALA A N 1
ATOM 1667 C CA . ALA A 1 206 ? -14.821 16.617 21.345 1.00 80.94 206 ALA A CA 1
ATOM 1668 C C . ALA A 1 206 ? -16.347 16.561 21.139 1.00 80.94 206 ALA A C 1
ATOM 1670 O O . ALA A 1 206 ? -17.065 17.516 21.454 1.00 80.94 206 ALA A O 1
ATOM 1671 N N . LYS A 1 207 ? -16.872 15.431 20.641 1.00 82.62 207 LYS A N 1
ATOM 1672 C CA . LYS A 1 207 ? -18.319 15.225 20.485 1.00 82.62 207 LYS A CA 1
ATOM 1673 C C . LYS A 1 207 ? -19.036 15.223 21.839 1.00 82.62 207 LYS A C 1
ATOM 1675 O O . LYS A 1 207 ? -20.057 15.895 21.975 1.00 82.62 207 LYS A O 1
ATOM 1680 N N . GLN A 1 208 ? -18.486 14.542 22.845 1.00 77.62 208 GLN A N 1
ATOM 1681 C CA . GLN A 1 208 ? -19.063 14.523 24.195 1.00 77.62 208 GLN A CA 1
ATOM 1682 C C . GLN A 1 208 ? -19.054 15.907 24.854 1.00 77.62 208 GLN A C 1
ATOM 1684 O O . GLN A 1 208 ? -20.020 16.286 25.519 1.00 77.62 208 GLN A O 1
ATOM 1689 N N . GLU A 1 209 ? -17.988 16.688 24.669 1.00 84.06 209 GLU A N 1
ATOM 1690 C CA . GLU A 1 209 ? -17.933 18.063 25.173 1.00 84.06 209 GLU A CA 1
ATOM 1691 C C . GLU A 1 209 ? -18.981 18.963 24.520 1.00 84.06 209 GLU A C 1
ATOM 1693 O O . GLU A 1 209 ? -19.619 19.770 25.204 1.00 84.06 209 GLU A O 1
ATOM 1698 N N . LYS A 1 210 ? -19.190 18.807 23.209 1.00 86.31 210 LYS A N 1
ATOM 1699 C CA . LYS A 1 210 ? -20.228 19.534 22.479 1.00 86.31 210 LYS A CA 1
ATOM 1700 C C . LYS A 1 210 ? -21.622 19.176 22.999 1.00 86.31 210 LYS A C 1
ATOM 1702 O O . LYS A 1 210 ? -22.384 20.072 23.343 1.00 86.31 210 LYS A O 1
ATOM 1707 N N . GLU A 1 211 ? -21.914 17.888 23.176 1.00 85.00 211 GLU A N 1
ATOM 1708 C CA . GLU A 1 211 ? -23.197 17.421 23.724 1.00 85.00 211 GLU A CA 1
ATOM 1709 C C . GLU A 1 211 ? -23.445 17.910 25.162 1.00 85.00 211 GLU A C 1
ATOM 1711 O O . GLU A 1 211 ? -24.575 18.258 25.517 1.00 85.00 211 GLU A O 1
ATOM 1716 N N . LYS A 1 212 ? -22.401 17.985 26.000 1.00 87.50 212 LYS A N 1
ATOM 1717 C CA . LYS A 1 212 ? -22.496 18.563 27.352 1.00 87.50 212 LYS A CA 1
ATOM 1718 C C . LYS A 1 212 ? -22.820 20.058 27.309 1.00 87.50 212 LYS A C 1
ATOM 1720 O O . LYS A 1 212 ? -23.704 20.503 28.043 1.00 87.50 212 LYS A O 1
ATOM 1725 N N . LYS A 1 213 ? -22.142 20.825 26.448 1.00 88.25 213 LYS A N 1
ATOM 1726 C CA . LYS A 1 213 ? -22.395 22.266 26.265 1.00 88.25 213 LYS A CA 1
ATOM 1727 C C . LYS A 1 213 ? -23.802 22.528 25.729 1.00 88.25 213 LYS A C 1
ATOM 1729 O O . LYS A 1 213 ? -24.481 23.418 26.241 1.00 88.25 213 LYS A O 1
ATOM 1734 N N . ASP A 1 214 ? -24.264 21.715 24.783 1.00 88.38 214 ASP A N 1
ATOM 1735 C CA . ASP A 1 214 ? -25.607 21.827 24.213 1.00 88.38 214 ASP A CA 1
ATOM 1736 C C . ASP A 1 214 ? -26.682 21.546 25.275 1.00 88.38 214 ASP A C 1
ATOM 1738 O O . ASP A 1 214 ? -27.600 22.348 25.443 1.00 88.38 214 ASP A O 1
ATOM 1742 N N . LYS A 1 215 ? -26.535 20.485 26.084 1.00 88.56 215 LYS A N 1
ATOM 1743 C CA . LYS A 1 215 ? -27.450 20.211 27.212 1.00 88.56 215 LYS A CA 1
ATOM 1744 C C . LYS A 1 215 ? -27.467 21.344 28.239 1.00 88.56 215 LYS A C 1
ATOM 1746 O O . LYS A 1 215 ? -28.537 21.734 28.702 1.00 88.56 215 LYS A O 1
ATOM 1751 N N . GLN A 1 216 ? -26.303 21.900 28.572 1.00 87.31 216 GLN A N 1
ATOM 1752 C CA . GLN A 1 216 ? -26.200 23.025 29.503 1.00 87.31 216 GLN A CA 1
ATOM 1753 C C . GLN A 1 216 ? -26.878 24.291 28.954 1.00 87.31 216 GLN A C 1
ATOM 1755 O O . GLN A 1 216 ? -27.511 25.030 29.708 1.00 87.31 216 GLN A O 1
ATOM 1760 N N . TYR A 1 217 ? -26.765 24.545 27.649 1.00 85.81 217 TYR A N 1
ATOM 1761 C CA . TYR A 1 217 ? -27.438 25.658 26.985 1.00 85.81 217 TYR A CA 1
ATOM 1762 C C . TYR A 1 217 ? -28.960 25.480 26.985 1.00 85.81 217 TYR A C 1
ATOM 1764 O O . TYR A 1 217 ? -29.672 26.393 27.394 1.00 85.81 217 TYR A O 1
ATOM 1772 N N . GLN A 1 218 ? -29.452 24.287 26.634 1.00 86.00 218 GLN A N 1
ATOM 1773 C CA . GLN A 1 218 ? -30.886 23.978 26.679 1.00 86.00 218 GLN A CA 1
ATOM 1774 C C . GLN A 1 218 ? -31.458 24.105 28.094 1.00 86.00 218 GLN A C 1
ATOM 1776 O O . GLN A 1 218 ? -32.538 24.655 28.284 1.00 86.00 218 GLN A O 1
ATOM 1781 N N . GLN A 1 219 ? -30.704 23.681 29.112 1.00 82.94 219 GLN A N 1
ATOM 1782 C CA 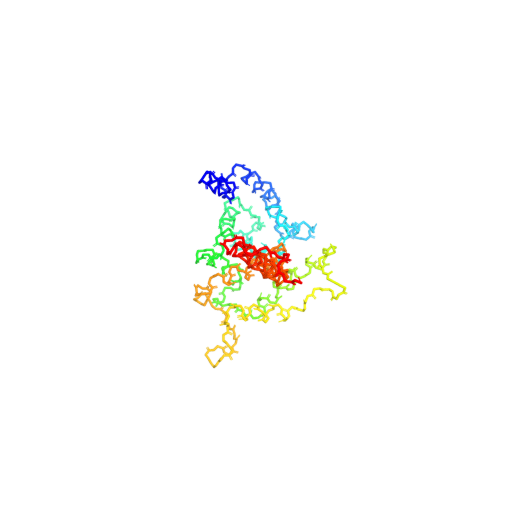. GLN A 1 219 ? -31.113 23.858 30.501 1.00 82.94 219 GLN A CA 1
ATOM 1783 C C . GLN A 1 219 ? -31.207 25.344 30.882 1.00 82.94 219 GLN A C 1
ATOM 1785 O O . GLN A 1 219 ? -32.180 25.750 31.511 1.00 82.94 219 GLN A O 1
ATOM 1790 N N . LYS A 1 220 ? -30.239 26.176 30.470 1.00 82.75 220 LYS A N 1
ATOM 1791 C CA . LYS A 1 220 ? -30.290 27.633 30.689 1.00 82.75 220 LYS A CA 1
ATOM 1792 C C . LYS A 1 220 ? -31.479 28.289 29.982 1.00 82.75 220 LYS A C 1
ATOM 1794 O O . LYS A 1 220 ? -32.106 29.156 30.581 1.00 82.75 220 LYS A O 1
ATOM 1799 N N . LEU A 1 221 ? -31.800 27.874 28.755 1.00 80.94 221 LEU A N 1
ATOM 1800 C CA . LEU A 1 221 ? -32.979 28.359 28.030 1.00 80.94 221 LEU A CA 1
ATOM 1801 C C . LEU A 1 221 ? -34.279 27.988 28.750 1.00 80.94 221 LEU A C 1
ATOM 1803 O O . LEU A 1 221 ? -35.105 28.864 28.977 1.00 80.94 221 LEU A O 1
ATOM 1807 N N . ALA A 1 222 ? -34.412 26.742 29.212 1.00 77.50 222 ALA A N 1
ATOM 1808 C CA . ALA A 1 222 ? -35.580 26.303 29.975 1.00 77.50 222 ALA A CA 1
ATOM 1809 C C . ALA A 1 222 ? -35.774 27.111 31.274 1.00 77.50 222 ALA A C 1
ATOM 1811 O O . ALA A 1 222 ? -36.899 27.440 31.638 1.00 77.50 222 ALA A O 1
ATOM 1812 N N . PHE A 1 223 ? -34.691 27.493 31.964 1.00 72.31 223 PHE A N 1
ATOM 1813 C CA . PHE A 1 223 ? -34.782 28.385 33.130 1.00 72.31 223 PHE A CA 1
ATOM 1814 C C . PHE A 1 223 ? -35.257 29.800 32.771 1.00 72.31 223 PHE A C 1
ATOM 1816 O O . PHE A 1 223 ? -35.973 30.418 33.557 1.00 72.31 223 PHE A O 1
ATOM 1823 N N . ILE A 1 224 ? -34.879 30.309 31.597 1.00 73.69 224 ILE A N 1
ATOM 1824 C CA . ILE A 1 224 ? -35.299 31.632 31.119 1.00 73.69 224 ILE A CA 1
ATOM 1825 C C . ILE A 1 224 ? -36.775 31.613 30.686 1.00 73.69 224 ILE A C 1
ATOM 1827 O O . ILE A 1 224 ? -37.509 32.544 31.008 1.00 73.69 224 ILE A O 1
ATOM 1831 N N . GLU A 1 225 ? -37.229 30.553 30.011 1.00 67.88 225 GLU A N 1
ATOM 1832 C CA . GLU A 1 225 ? -38.613 30.409 29.529 1.00 67.88 225 GLU A CA 1
ATOM 1833 C C . GLU A 1 225 ? -39.634 30.185 30.657 1.00 67.88 225 GLU A C 1
ATOM 1835 O O . GLU A 1 225 ? -40.778 30.619 30.544 1.00 67.88 225 GLU A O 1
ATOM 1840 N N . VAL A 1 226 ? -39.229 29.557 31.768 1.00 66.12 226 VAL A N 1
ATOM 1841 C CA . VAL A 1 226 ? -40.108 29.288 32.926 1.00 66.12 226 VAL A CA 1
ATOM 1842 C C . VAL A 1 226 ? -40.184 30.485 33.898 1.00 66.12 226 VAL A C 1
ATOM 1844 O O . VAL A 1 226 ? -40.968 30.469 34.843 1.00 66.12 226 VAL A O 1
ATOM 1847 N N . GLY A 1 227 ? -39.420 31.562 33.673 1.00 56.75 227 GLY A N 1
ATOM 1848 C CA . GLY A 1 227 ? -39.515 32.802 34.457 1.00 56.75 227 GLY A CA 1
ATOM 1849 C C . GLY A 1 227 ? -39.048 32.694 35.916 1.00 56.75 227 GLY A C 1
ATOM 1850 O O . GLY A 1 227 ? -39.333 33.586 36.711 1.00 56.75 227 GLY A O 1
ATOM 1851 N N . ILE A 1 228 ? -38.326 31.630 36.286 1.00 57.66 228 ILE A N 1
ATOM 1852 C CA . ILE A 1 228 ? -37.794 31.449 37.644 1.00 57.66 228 ILE A CA 1
ATOM 1853 C C . ILE A 1 228 ? -36.363 31.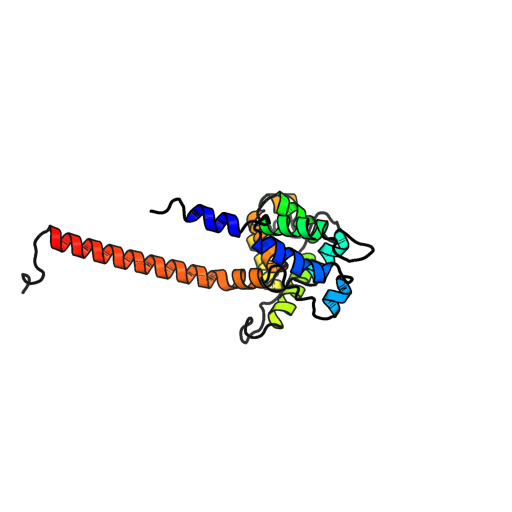984 37.680 1.00 57.66 228 ILE A C 1
ATOM 1855 O O . ILE A 1 228 ? -35.424 31.356 37.183 1.00 57.66 228 ILE A O 1
ATOM 1859 N N . SER A 1 229 ? -36.197 33.156 38.291 1.00 53.78 229 SER A N 1
ATOM 1860 C CA . SER A 1 229 ? -34.888 33.720 38.602 1.00 53.78 229 SER A CA 1
ATOM 1861 C C . SER A 1 22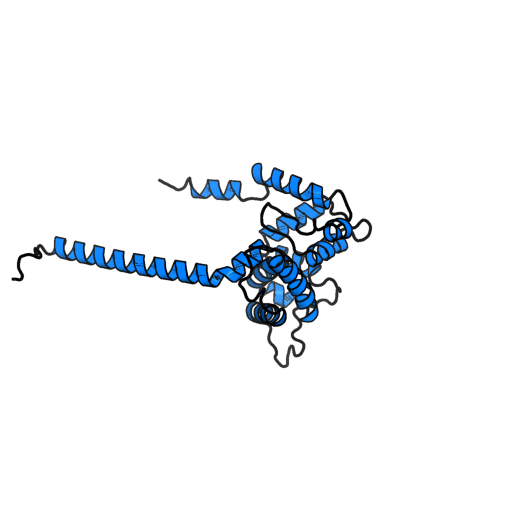9 ? -34.139 32.784 39.564 1.00 53.78 229 SER A C 1
ATOM 1863 O O . SER A 1 229 ? -34.696 32.384 40.588 1.00 53.78 229 SER A O 1
ATOM 1865 N N . PRO A 1 230 ? -32.850 32.467 39.325 1.00 53.88 230 PRO A N 1
ATOM 1866 C CA . PRO A 1 230 ? -32.038 31.680 40.258 1.00 53.88 230 PRO A CA 1
ATOM 1867 C C . PRO A 1 230 ? -31.890 32.297 41.661 1.00 53.88 230 PRO A C 1
ATOM 1869 O O . PRO A 1 230 ? -31.315 31.659 42.539 1.00 53.88 230 PRO A O 1
ATOM 1872 N N . ARG A 1 231 ? -32.368 33.532 41.875 1.00 55.34 231 ARG A N 1
ATOM 1873 C CA . ARG A 1 231 ? -32.345 34.231 43.168 1.00 55.34 231 ARG A CA 1
ATOM 1874 C C . ARG A 1 231 ? -33.506 33.878 44.104 1.00 55.34 231 ARG A C 1
ATOM 1876 O O . ARG A 1 231 ? -33.416 34.231 45.269 1.00 55.34 231 ARG A O 1
ATOM 1883 N N . ASP A 1 232 ? -34.524 33.148 43.649 1.00 55.06 232 ASP A N 1
ATOM 1884 C CA . ASP A 1 232 ? -35.743 32.904 44.444 1.00 55.06 232 ASP A CA 1
ATOM 1885 C C . ASP A 1 232 ? -35.719 31.578 45.236 1.00 55.06 232 ASP A C 1
ATOM 1887 O O . ASP A 1 232 ? -36.756 31.061 45.649 1.00 55.06 232 ASP A O 1
ATOM 1891 N N . ARG A 1 233 ? -34.531 30.993 45.450 1.00 51.72 233 ARG A N 1
ATOM 1892 C CA . ARG A 1 233 ? -34.330 29.818 46.319 1.00 51.72 233 ARG A CA 1
ATOM 1893 C C . ARG A 1 233 ? -33.225 30.034 47.354 1.00 51.72 233 ARG A C 1
ATOM 1895 O O . ARG A 1 233 ? -32.274 29.259 47.394 1.00 51.72 233 ARG A O 1
ATOM 1902 N N . PHE A 1 234 ? -33.385 31.065 48.179 1.00 46.03 234 PHE A N 1
ATOM 1903 C CA . PHE A 1 234 ? -32.803 31.176 49.520 1.00 46.03 234 PHE A CA 1
ATOM 1904 C C . PHE A 1 234 ? -33.770 31.925 50.433 1.00 46.03 234 PHE A C 1
ATOM 1906 O O . PHE A 1 234 ? -34.359 32.919 49.954 1.00 46.03 234 PHE A O 1
#